Protein AF-0000000083412964 (afdb_homodimer)

Radius of gyration: 17.98 Å; Cα contacts (8 Å, |Δi|>4): 307; chains: 2; bounding box: 35×49×44 Å

pLDDT: mean 83.86, std 12.61, range [39.72, 95.19]

Organism: NCBI:txid2530390

Sequence (210 aa):
MLKHAPLAIIPCGDLDKALEGDGQAFWIQDVSAATENMLIAANALGVGAVWTAVYPDESRIDAVRKVLGMPASIMPLAVVPMGYPAGEHHPKDKWKPENIHYNGWMLKHAPLAIIPCGDLDKALEGDGQAFWIQDVSAATENMLIAANALGVGAVWTAVYPDESRIDAVRKVLGMPASIMPLAVVPMGYPAGEHHPKDKWKPENIHYNGW

Foldseek 3Di:
DLVPFPDKDWQKDQQVPFDPDVSVVVSLVVSVVVVVVVCVVCVVVQKHKDWAAQPPPPVSQVVVCVVVVDDPRMTTGTMIGIGRPPDDDDDDPPDDCVVDDDPHD/DLVPQPDKDWQKDQQVPFDPDVSVVVSLVVSVVVVVVVCVVCVVVQKHKDWAAQPPPPVSQVVVCVVVVDDPRMTTGTMIGIGRPPDDDDPDPPDDCVVDDDPHD

InterPro domains:
  IPR000415 Nitroreductase-like [G3DSA:3.40.109.10] (1-105)
  IPR000415 Nitroreductase-like [SSF55469] (2-103)
  IPR029479 Nitroreductase [PF00881] (2-84)
  IPR050627 Nitroreductase/BluB [PTHR23026] (1-98)

Structure (mmCIF, N/CA/C/O backbone):
data_AF-0000000083412964-model_v1
#
loop_
_entity.id
_entity.type
_entity.pdbx_description
1 polymer 'Nitroreductase domain-containing protein'
#
loop_
_atom_site.group_PDB
_atom_site.id
_atom_site.type_symbol
_atom_site.label_atom_id
_atom_site.label_alt_id
_atom_site.label_comp_id
_atom_site.label_asym_id
_atom_site.label_entity_id
_atom_site.label_seq_id
_atom_site.pdbx_PDB_ins_code
_atom_site.Cartn_x
_atom_site.Cartn_y
_atom_site.Cartn_z
_atom_site.occupancy
_atom_site.B_iso_or_equiv
_atom_site.auth_seq_id
_atom_site.auth_comp_id
_atom_site.auth_asym_id
_atom_site.auth_atom_id
_atom_site.pdbx_PDB_model_num
ATOM 1 N N . MET A 1 1 ? 10.891 -20.375 -8.273 1 39.72 1 MET A N 1
ATOM 2 C CA . MET A 1 1 ? 10.625 -20.234 -6.848 1 39.72 1 MET A CA 1
ATOM 3 C C . MET A 1 1 ? 9.133 -20.391 -6.559 1 39.72 1 MET A C 1
ATOM 5 O O . MET A 1 1 ? 8.742 -20.656 -5.422 1 39.72 1 MET A O 1
ATOM 9 N N . LEU A 1 2 ? 8.25 -19.766 -7.457 1 48.44 2 LEU A N 1
ATOM 10 C CA . LEU A 1 2 ? 6.816 -20 -7.32 1 48.44 2 LEU A CA 1
ATOM 11 C C . LEU A 1 2 ? 6.504 -21.484 -7.34 1 48.44 2 LEU A C 1
ATOM 13 O O . LEU A 1 2 ? 5.586 -21.953 -6.66 1 48.44 2 LEU A O 1
ATOM 17 N N . LYS A 1 3 ? 7.449 -22.141 -8.086 1 54.78 3 LYS A N 1
ATOM 18 C CA . LYS A 1 3 ? 7.148 -23.547 -8.336 1 54.78 3 LYS A CA 1
ATOM 19 C C . LYS A 1 3 ? 7.176 -24.359 -7.043 1 54.78 3 LYS A C 1
ATOM 21 O O . LYS A 1 3 ? 6.516 -25.391 -6.934 1 54.78 3 LYS A O 1
ATOM 26 N N . HIS A 1 4 ? 7.793 -23.672 -6.094 1 60.41 4 HIS A N 1
ATOM 27 C CA . HIS A 1 4 ? 7.895 -24.531 -4.918 1 60.41 4 HIS A CA 1
ATOM 28 C C . HIS A 1 4 ? 7.078 -23.984 -3.756 1 60.41 4 HIS A C 1
ATOM 30 O O . HIS A 1 4 ? 7.094 -24.547 -2.656 1 60.41 4 HIS A O 1
ATOM 36 N N . ALA A 1 5 ? 6.406 -22.797 -4.082 1 64.75 5 ALA A N 1
ATOM 37 C CA . ALA A 1 5 ? 5.582 -22.297 -2.984 1 64.75 5 ALA A CA 1
ATOM 38 C C . ALA A 1 5 ? 4.246 -23.031 -2.92 1 64.75 5 ALA A C 1
ATOM 40 O O . ALA A 1 5 ? 3.557 -23.172 -3.932 1 64.75 5 ALA A O 1
ATOM 41 N N . PRO A 1 6 ? 3.965 -23.625 -1.781 1 76.56 6 PRO A N 1
ATOM 42 C CA . PRO A 1 6 ? 2.725 -24.391 -1.654 1 76.56 6 PRO A CA 1
ATOM 43 C C . PRO A 1 6 ? 1.477 -23.531 -1.869 1 76.56 6 PRO A C 1
ATOM 45 O O . PRO A 1 6 ? 0.415 -24.062 -2.209 1 76.56 6 PRO A O 1
ATOM 48 N N . LEU A 1 7 ? 1.597 -22.188 -1.692 1 87.12 7 LEU A N 1
ATOM 49 C CA . LEU A 1 7 ? 0.425 -21.312 -1.792 1 87.12 7 LEU A CA 1
ATOM 50 C C . LEU A 1 7 ? 0.815 -19.922 -2.277 1 87.12 7 LEU A C 1
ATOM 52 O O . LEU A 1 7 ? 1.937 -19.469 -2.035 1 87.12 7 LEU A O 1
ATOM 56 N N . ALA A 1 8 ? -0.052 -19.328 -3.129 1 91.25 8 ALA A N 1
ATOM 57 C CA . ALA A 1 8 ? 0.112 -17.938 -3.525 1 91.25 8 ALA A CA 1
ATOM 58 C C . ALA A 1 8 ? -1.199 -17.172 -3.381 1 91.25 8 ALA A C 1
ATOM 60 O O . ALA A 1 8 ? -2.271 -17.703 -3.68 1 91.25 8 ALA A O 1
ATOM 61 N N . ILE A 1 9 ? -1.036 -16.047 -2.846 1 93.31 9 ILE A N 1
ATOM 62 C CA . ILE A 1 9 ? -2.195 -15.172 -2.748 1 93.31 9 ILE A CA 1
ATOM 63 C C . ILE A 1 9 ? -2.07 -14.039 -3.76 1 93.31 9 ILE A C 1
ATOM 65 O O . ILE A 1 9 ? -1.008 -13.422 -3.883 1 93.31 9 ILE A O 1
ATOM 69 N N . ILE A 1 10 ? -3.121 -13.797 -4.469 1 94.56 10 ILE A N 1
ATOM 70 C CA . ILE A 1 10 ? -3.135 -12.75 -5.484 1 94.56 10 ILE A CA 1
ATOM 71 C C . ILE A 1 10 ? -4.141 -11.664 -5.094 1 94.56 10 ILE A C 1
ATOM 73 O O . ILE A 1 10 ? -5.34 -11.805 -5.355 1 94.56 10 ILE A O 1
ATOM 77 N N . PRO A 1 11 ? -3.641 -10.617 -4.453 1 94.81 11 PRO A N 1
ATOM 78 C CA . PRO A 1 11 ? -4.539 -9.5 -4.18 1 94.81 11 PRO A CA 1
ATOM 79 C C . PRO A 1 11 ? -5.004 -8.789 -5.449 1 94.81 11 PRO A C 1
ATOM 81 O O . PRO A 1 11 ? -4.188 -8.469 -6.316 1 94.81 11 PRO A O 1
ATOM 84 N N . CYS A 1 12 ? -6.262 -8.578 -5.512 1 94.06 12 CYS A N 1
ATOM 85 C CA . CYS A 1 12 ? -6.836 -7.988 -6.715 1 94.06 12 CYS A CA 1
ATOM 86 C C . CYS A 1 12 ? -7.73 -6.805 -6.367 1 94.06 12 CYS A C 1
ATOM 88 O O . CYS A 1 12 ? -8.234 -6.715 -5.246 1 94.06 12 CYS A O 1
ATOM 90 N N . GLY A 1 13 ? -7.77 -5.938 -7.324 1 91.5 13 GLY A N 1
ATOM 91 C CA . GLY A 1 13 ? -8.742 -4.859 -7.242 1 91.5 13 GLY A CA 1
ATOM 92 C C . GLY A 1 13 ? -9.914 -5.039 -8.18 1 91.5 13 GLY A C 1
ATOM 93 O O . GLY A 1 13 ? -9.742 -5.508 -9.312 1 91.5 13 GLY A O 1
ATOM 94 N N . ASP A 1 14 ? -10.992 -4.738 -7.676 1 88.81 14 ASP A N 1
ATOM 95 C CA . ASP A 1 14 ? -12.195 -4.738 -8.5 1 88.81 14 ASP A CA 1
ATOM 96 C C . ASP A 1 14 ? -12.438 -3.363 -9.125 1 88.81 14 ASP A C 1
ATOM 98 O O . ASP A 1 14 ? -12.875 -2.434 -8.438 1 88.81 14 ASP A O 1
ATOM 102 N N . LEU A 1 15 ? -12.188 -3.279 -10.352 1 86.44 15 LEU A N 1
ATOM 103 C CA . LEU A 1 15 ? -12.25 -1.99 -11.031 1 86.44 15 LEU A CA 1
ATOM 104 C C . LEU A 1 15 ? -13.695 -1.536 -11.203 1 86.44 15 LEU A C 1
ATOM 106 O O . LEU A 1 15 ? -13.961 -0.357 -11.453 1 86.44 15 LEU A O 1
ATOM 110 N N . ASP A 1 16 ? -14.57 -2.484 -11.102 1 81.31 16 ASP A N 1
ATOM 111 C CA . ASP A 1 16 ? -15.984 -2.117 -11.141 1 81.31 16 ASP A CA 1
ATOM 112 C C . ASP A 1 16 ? -16.375 -1.298 -9.914 1 81.31 16 ASP A C 1
ATOM 114 O O . ASP A 1 16 ? -17.344 -0.533 -9.953 1 81.31 16 ASP A O 1
ATOM 118 N N . LYS A 1 17 ? -15.594 -1.539 -8.898 1 78.75 17 LYS A N 1
ATOM 119 C CA . LYS A 1 17 ? -15.875 -0.85 -7.641 1 78.75 17 LYS A CA 1
ATOM 120 C C . LYS A 1 17 ? -14.914 0.315 -7.426 1 78.75 17 LYS A C 1
ATOM 122 O O . LYS A 1 17 ? -15.047 1.066 -6.457 1 78.75 17 LYS A O 1
ATOM 127 N N . ALA A 1 18 ? -14.023 0.363 -8.32 1 73.12 18 ALA A N 1
ATOM 128 C CA . ALA A 1 18 ? -13.023 1.414 -8.188 1 73.12 18 ALA A CA 1
ATOM 129 C C . ALA A 1 18 ? -13.484 2.707 -8.852 1 73.12 18 ALA A C 1
ATOM 13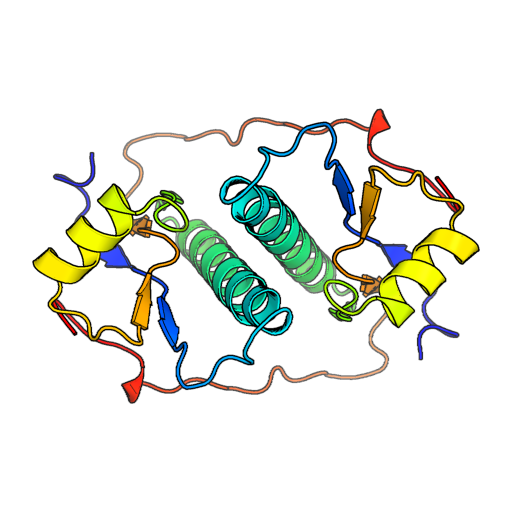1 O O . ALA A 1 18 ? -14.242 2.674 -9.82 1 73.12 18 ALA A O 1
ATOM 132 N N . LEU A 1 19 ? -13.078 3.752 -8.242 1 72.94 19 LEU A N 1
ATOM 133 C CA . LEU A 1 19 ? -13.367 5.043 -8.859 1 72.94 19 LEU A CA 1
ATOM 134 C C . LEU A 1 19 ? -12.609 5.195 -10.172 1 72.94 19 LEU A C 1
ATOM 136 O O . LEU A 1 19 ? -11.508 4.668 -10.32 1 72.94 19 LEU A O 1
ATOM 140 N N . GLU A 1 20 ? -13.227 5.738 -11.164 1 70.44 20 GLU A N 1
ATOM 141 C CA . GLU A 1 20 ? -12.609 5.953 -12.469 1 70.44 20 GLU A CA 1
ATOM 142 C C . GLU A 1 20 ? -11.672 7.16 -12.445 1 70.44 20 GLU A C 1
ATOM 144 O O . GLU A 1 20 ? -11.711 7.965 -11.508 1 70.44 20 GLU A O 1
ATOM 149 N N . GLY A 1 21 ? -10.688 7.117 -13.445 1 73.44 21 GLY A N 1
ATOM 150 C CA . GLY A 1 21 ? -9.758 8.234 -13.516 1 73.44 21 GLY A CA 1
ATOM 151 C C . GLY A 1 21 ? -8.758 8.25 -12.367 1 73.44 21 GLY A C 1
ATOM 152 O O . GLY A 1 21 ? -8.102 7.25 -12.094 1 73.44 21 GLY A O 1
ATOM 153 N N . ASP A 1 22 ? -8.719 9.375 -11.711 1 68.75 22 ASP A N 1
ATOM 154 C CA . ASP A 1 22 ? -7.77 9.562 -10.617 1 68.75 22 ASP A CA 1
ATOM 155 C C . ASP A 1 22 ? -8.07 8.609 -9.461 1 68.75 22 ASP A C 1
ATOM 157 O O . ASP A 1 22 ? -7.199 8.336 -8.633 1 68.75 22 ASP A O 1
ATOM 161 N N . GLY A 1 23 ? -9.289 8.156 -9.555 1 75.44 23 GLY A N 1
ATOM 162 C CA . GLY A 1 23 ? -9.727 7.27 -8.492 1 75.44 23 GLY A CA 1
ATOM 163 C C . GLY A 1 23 ? -9.086 5.895 -8.555 1 75.44 23 GLY A C 1
ATOM 164 O O . GLY A 1 23 ? -9.109 5.148 -7.574 1 75.44 23 GLY A O 1
ATOM 165 N N . GLN A 1 24 ? -8.414 5.582 -9.703 1 76 24 GLN A N 1
ATOM 166 C CA . GLN A 1 24 ? -7.707 4.312 -9.859 1 76 24 GLN A CA 1
ATOM 167 C C . GLN A 1 24 ? -6.559 4.195 -8.859 1 76 24 GLN A C 1
ATOM 169 O O . GLN A 1 24 ? -6.168 3.09 -8.484 1 76 24 GLN A O 1
ATOM 174 N N . ALA A 1 25 ? -6.148 5.297 -8.438 1 83.31 25 ALA A N 1
ATOM 175 C CA . ALA A 1 25 ? -5.039 5.301 -7.492 1 83.31 25 ALA A CA 1
ATOM 176 C C . ALA A 1 25 ? -5.473 4.742 -6.141 1 83.31 25 ALA A C 1
ATOM 178 O O . ALA A 1 25 ? -4.648 4.207 -5.391 1 83.31 25 ALA A O 1
ATOM 179 N N . PHE A 1 26 ? -6.797 4.723 -5.914 1 88.19 26 PHE A N 1
ATOM 180 C CA . PHE A 1 26 ? -7.273 4.301 -4.605 1 88.19 26 PHE A CA 1
ATOM 181 C C . PHE A 1 26 ? -7.207 2.783 -4.469 1 88.19 26 PHE A C 1
ATOM 183 O O . PHE A 1 26 ? -6.773 2.264 -3.439 1 88.19 26 PHE A O 1
ATOM 190 N N . TRP A 1 27 ? -7.648 2.141 -5.578 1 89.88 27 TRP A N 1
ATOM 191 C CA . TRP A 1 27 ? -7.605 0.688 -5.445 1 89.88 27 TRP A CA 1
ATOM 192 C C . TRP A 1 27 ? -6.164 0.199 -5.312 1 89.88 27 TRP A C 1
ATOM 194 O O . TRP A 1 27 ? -5.895 -0.758 -4.586 1 89.88 27 TRP A O 1
ATOM 204 N N . ILE A 1 28 ? -5.234 0.865 -5.969 1 92.31 28 ILE A N 1
ATOM 205 C CA . ILE A 1 28 ? -3.822 0.506 -5.871 1 92.31 28 ILE A CA 1
ATOM 206 C C . ILE A 1 28 ? -3.35 0.654 -4.43 1 92.31 28 ILE A C 1
ATOM 208 O O . ILE A 1 28 ? -2.686 -0.237 -3.893 1 92.31 28 ILE A O 1
ATOM 212 N N . GLN A 1 29 ? -3.721 1.752 -3.854 1 93.44 29 GLN A N 1
ATOM 213 C CA . GLN A 1 29 ? -3.342 2.012 -2.469 1 93.44 29 GLN A CA 1
ATOM 214 C C . GLN A 1 29 ? -3.939 0.968 -1.529 1 93.44 29 GLN A C 1
ATOM 216 O O . GLN A 1 29 ? -3.23 0.393 -0.701 1 93.44 29 GLN A O 1
ATOM 221 N N . ASP A 1 30 ? -5.23 0.741 -1.702 1 92.56 30 ASP A N 1
ATOM 222 C CA . ASP A 1 30 ? -5.961 -0.161 -0.819 1 92.56 30 ASP A CA 1
ATOM 223 C C . ASP A 1 30 ? -5.406 -1.581 -0.9 1 92.56 30 ASP A C 1
ATOM 225 O O . ASP A 1 30 ? -5.16 -2.217 0.126 1 92.56 30 ASP A O 1
ATOM 229 N N . VAL A 1 31 ? -5.254 -2.035 -2.076 1 93.75 31 VAL A N 1
ATOM 230 C CA . VAL A 1 31 ? -4.793 -3.404 -2.271 1 93.75 31 VAL A CA 1
ATOM 231 C C . VAL A 1 31 ? -3.33 -3.521 -1.847 1 93.75 31 VAL A C 1
ATOM 233 O O . VAL A 1 31 ? -2.914 -4.551 -1.308 1 93.75 31 VAL A O 1
ATOM 236 N N . SER A 1 32 ? -2.531 -2.482 -2.09 1 95.12 32 SER A N 1
ATOM 237 C CA . SER A 1 32 ? -1.146 -2.479 -1.633 1 95.12 32 SER A CA 1
ATOM 238 C C . SER A 1 32 ? -1.065 -2.586 -0.113 1 95.12 32 SER A C 1
ATOM 240 O O . SER A 1 32 ? -0.251 -3.344 0.419 1 95.12 32 SER A O 1
ATOM 242 N N . ALA A 1 33 ? -1.885 -1.808 0.521 1 94.06 33 ALA A N 1
ATOM 243 C CA . ALA A 1 33 ? -1.944 -1.879 1.979 1 94.06 33 ALA A CA 1
ATOM 244 C C . ALA A 1 33 ? -2.334 -3.279 2.443 1 94.06 33 ALA A C 1
ATOM 246 O O . ALA A 1 33 ? -1.713 -3.834 3.354 1 94.06 33 ALA A O 1
ATOM 247 N N . ALA A 1 34 ? -3.342 -3.836 1.791 1 93.75 34 ALA A N 1
ATOM 248 C CA . ALA A 1 34 ? -3.799 -5.184 2.123 1 93.75 34 ALA A CA 1
ATOM 249 C C . ALA A 1 34 ? -2.688 -6.207 1.908 1 93.75 34 ALA A C 1
ATOM 251 O O . ALA A 1 34 ? -2.508 -7.117 2.721 1 93.75 34 ALA A O 1
ATOM 252 N N . THR A 1 35 ? -2.006 -6.055 0.835 1 94.75 35 THR A N 1
ATOM 253 C CA . THR A 1 35 ? -0.906 -6.957 0.509 1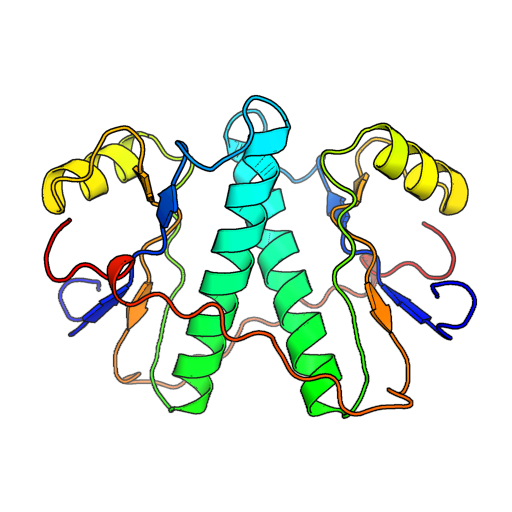 94.75 35 THR A CA 1
ATOM 254 C C . THR A 1 35 ? 0.174 -6.906 1.586 1 94.75 35 THR A C 1
ATOM 256 O O . THR A 1 35 ? 0.668 -7.945 2.027 1 94.75 35 THR A O 1
ATOM 259 N N . GLU A 1 36 ? 0.532 -5.695 1.946 1 95.19 36 GLU A N 1
ATOM 260 C CA . GLU A 1 36 ? 1.54 -5.555 2.992 1 95.19 36 GLU A CA 1
ATOM 261 C C . GLU A 1 36 ? 1.076 -6.199 4.297 1 95.19 36 GLU A C 1
ATOM 263 O O . GLU A 1 36 ? 1.868 -6.836 4.996 1 95.19 36 GLU A O 1
ATOM 268 N N . ASN A 1 37 ? -0.173 -5.996 4.648 1 93.44 37 ASN A N 1
ATOM 269 C CA . ASN A 1 37 ? -0.731 -6.656 5.824 1 93.44 37 ASN A CA 1
ATOM 270 C C . ASN A 1 37 ? -0.561 -8.172 5.75 1 93.44 37 ASN A C 1
ATOM 272 O O . ASN A 1 37 ? -0.24 -8.812 6.75 1 93.44 37 ASN A O 1
ATOM 276 N N . MET A 1 38 ? -0.79 -8.703 4.602 1 92.44 38 MET A N 1
ATOM 277 C CA . MET A 1 38 ? -0.637 -10.141 4.395 1 92.44 38 MET A CA 1
ATOM 278 C C . MET A 1 38 ? 0.804 -10.578 4.637 1 92.44 38 MET A C 1
ATOM 280 O O . MET A 1 38 ? 1.049 -11.609 5.258 1 92.44 38 MET A O 1
ATOM 284 N N . LEU A 1 39 ? 1.697 -9.789 4.117 1 92.5 39 LEU A N 1
ATOM 285 C CA . LEU A 1 39 ? 3.113 -10.102 4.27 1 92.5 39 LEU A CA 1
ATOM 286 C C . LEU A 1 39 ? 3.523 -10.062 5.738 1 92.5 39 LEU A C 1
ATOM 288 O O . LEU A 1 39 ? 4.234 -10.953 6.211 1 92.5 39 LEU A O 1
ATOM 292 N N . ILE A 1 40 ? 3.057 -9.109 6.438 1 91.62 40 ILE A N 1
ATOM 293 C CA . ILE A 1 40 ? 3.369 -8.961 7.852 1 91.62 40 ILE A CA 1
ATOM 294 C C . ILE A 1 40 ? 2.756 -10.117 8.641 1 91.62 40 ILE A C 1
ATOM 296 O O . ILE A 1 40 ? 3.4 -10.688 9.523 1 91.62 40 ILE A O 1
ATOM 300 N N . ALA A 1 41 ? 1.522 -10.406 8.305 1 90.75 41 ALA A N 1
ATOM 301 C CA . ALA A 1 41 ? 0.843 -11.523 8.969 1 90.75 41 ALA A CA 1
ATOM 302 C C . ALA A 1 41 ? 1.573 -12.836 8.719 1 90.75 41 ALA A C 1
ATOM 304 O O . ALA A 1 41 ? 1.75 -13.641 9.633 1 90.75 41 ALA A O 1
ATOM 305 N N . ALA A 1 42 ? 1.942 -13.047 7.523 1 89.25 42 ALA A N 1
ATOM 306 C CA . ALA A 1 42 ? 2.703 -14.25 7.184 1 89.25 42 ALA A CA 1
ATOM 307 C C . ALA A 1 42 ? 3.986 -14.336 8.008 1 89.25 42 ALA A C 1
ATOM 309 O O . ALA A 1 42 ? 4.305 -15.391 8.562 1 89.25 42 ALA A O 1
ATOM 310 N N . ASN A 1 43 ? 4.676 -13.242 8.109 1 88.31 43 ASN A N 1
ATOM 311 C CA . ASN A 1 43 ? 5.91 -13.18 8.883 1 88.31 43 ASN A CA 1
ATOM 312 C C . ASN A 1 43 ? 5.66 -13.477 10.359 1 88.31 43 ASN A C 1
ATOM 314 O O . ASN A 1 43 ? 6.426 -14.211 10.984 1 88.31 43 ASN A O 1
ATOM 318 N N . ALA A 1 44 ? 4.621 -12.914 10.875 1 88.56 44 ALA A N 1
ATOM 319 C CA . ALA A 1 44 ? 4.266 -13.133 12.273 1 88.56 44 ALA A CA 1
ATOM 320 C C . ALA A 1 44 ? 3.953 -14.602 12.539 1 88.56 44 ALA A C 1
ATOM 322 O O . ALA A 1 44 ? 4.16 -15.094 13.648 1 88.56 44 ALA A O 1
ATOM 323 N N . LEU A 1 45 ? 3.506 -15.289 11.516 1 90.62 45 LEU A N 1
ATOM 324 C CA . LEU A 1 45 ? 3.145 -16.703 11.633 1 90.62 45 LEU A CA 1
ATOM 325 C C . LEU A 1 45 ? 4.336 -17.594 11.32 1 90.62 45 LEU A C 1
ATOM 327 O O . LEU A 1 45 ? 4.223 -18.828 11.352 1 90.62 45 LEU A O 1
ATOM 331 N N . GLY A 1 46 ? 5.398 -16.938 11.016 1 88.81 46 GLY A N 1
ATOM 332 C CA . GLY A 1 46 ? 6.602 -17.688 10.688 1 88.81 46 GLY A CA 1
ATOM 333 C C . GLY A 1 46 ? 6.613 -18.203 9.258 1 88.81 46 GLY A C 1
ATOM 334 O O . GLY A 1 46 ? 7.328 -19.156 8.945 1 88.81 46 GLY A O 1
ATOM 335 N N . VAL A 1 47 ? 5.738 -17.641 8.438 1 88.19 47 VAL A N 1
ATOM 336 C CA . VAL A 1 47 ? 5.637 -18.031 7.031 1 88.19 47 VAL A CA 1
ATOM 337 C C . VAL A 1 47 ? 6.391 -17.016 6.164 1 88.19 47 VAL A C 1
ATOM 339 O O . VAL A 1 47 ? 6.301 -15.812 6.383 1 88.19 47 VAL A O 1
ATOM 342 N N . GLY A 1 48 ? 7.199 -17.547 5.281 1 87.56 48 GLY A N 1
ATOM 343 C CA . GLY A 1 48 ? 7.84 -16.672 4.312 1 87.56 48 GLY A CA 1
ATOM 344 C C . GLY A 1 48 ? 6.91 -16.234 3.197 1 87.56 48 GLY A C 1
ATOM 345 O O . GLY A 1 48 ? 6.105 -17.031 2.703 1 87.56 48 GLY A O 1
ATOM 346 N N . ALA A 1 49 ? 6.871 -15 2.893 1 89.94 49 ALA A N 1
ATOM 347 C CA . ALA A 1 49 ? 6.074 -14.445 1.806 1 89.94 49 ALA A CA 1
ATOM 348 C C . ALA A 1 49 ? 6.84 -13.352 1.066 1 89.94 49 ALA A C 1
ATOM 350 O O . ALA A 1 49 ? 7.598 -12.594 1.678 1 89.94 49 ALA A O 1
ATOM 351 N N . VAL A 1 50 ? 6.59 -13.336 -0.262 1 89.5 50 VAL A N 1
ATOM 352 C CA . VAL A 1 50 ? 7.309 -12.359 -1.073 1 89.5 50 VAL A CA 1
ATOM 353 C C . VAL A 1 50 ? 6.328 -11.602 -1.97 1 89.5 50 VAL A C 1
ATOM 355 O O . VAL A 1 50 ? 5.426 -12.211 -2.559 1 89.5 50 VAL A O 1
ATOM 358 N N . TRP A 1 51 ? 6.512 -10.266 -1.988 1 93.25 51 TRP A N 1
ATOM 359 C CA . TRP A 1 51 ? 5.746 -9.422 -2.902 1 93.25 51 TRP A CA 1
ATOM 360 C C . TRP A 1 51 ? 6.32 -9.492 -4.312 1 93.25 51 TRP A C 1
ATOM 362 O O . TRP A 1 51 ? 7.43 -9.016 -4.562 1 93.25 51 TRP A O 1
ATOM 372 N N . THR A 1 52 ? 5.566 -10.062 -5.219 1 92 52 THR A N 1
ATOM 373 C CA . THR A 1 52 ? 5.926 -10.055 -6.633 1 92 52 THR A CA 1
ATOM 374 C C . THR A 1 52 ? 4.977 -9.164 -7.43 1 92 52 THR A C 1
ATOM 376 O O . THR A 1 52 ? 3.793 -9.484 -7.57 1 92 52 THR A O 1
ATOM 379 N N . ALA A 1 53 ? 5.539 -8.156 -7.969 1 91.38 53 ALA A N 1
ATOM 380 C CA . ALA A 1 53 ? 4.719 -7.16 -8.648 1 91.38 53 ALA A CA 1
ATOM 381 C C . ALA A 1 53 ? 4.086 -7.738 -9.914 1 91.38 53 ALA A C 1
ATOM 383 O O . ALA A 1 53 ? 4.742 -8.461 -10.664 1 91.38 53 ALA A O 1
ATOM 384 N N . VAL A 1 54 ? 2.83 -7.434 -10.102 1 94.06 54 VAL A N 1
ATOM 385 C CA . VAL A 1 54 ? 2.113 -7.758 -11.328 1 94.06 54 VAL A CA 1
ATOM 386 C C . VAL A 1 54 ? 1.668 -6.473 -12.023 1 94.06 54 VAL A C 1
ATOM 388 O O . VAL A 1 54 ? 2.043 -6.215 -13.164 1 94.06 54 VAL A O 1
ATOM 391 N N . TYR A 1 55 ? 0.79 -5.758 -11.305 1 91.5 55 TYR A N 1
ATOM 392 C CA . TYR A 1 55 ? 0.39 -4.449 -11.805 1 91.5 55 TYR A CA 1
ATOM 393 C C . TYR A 1 55 ? 1.521 -3.439 -11.656 1 91.5 55 TYR A C 1
ATOM 395 O O . TYR A 1 55 ? 2.234 -3.439 -10.656 1 91.5 55 TYR A O 1
ATOM 403 N N . PRO A 1 56 ? 1.858 -2.625 -12.703 1 90.5 56 PRO A N 1
ATOM 404 C CA . PRO A 1 56 ? 1.042 -2.346 -13.883 1 90.5 56 PRO A CA 1
ATOM 405 C C . PRO A 1 56 ? 1.562 -3.045 -15.141 1 90.5 56 PRO A C 1
ATOM 407 O O . PRO A 1 56 ? 1.237 -2.639 -16.25 1 90.5 56 PRO A O 1
ATOM 410 N N . 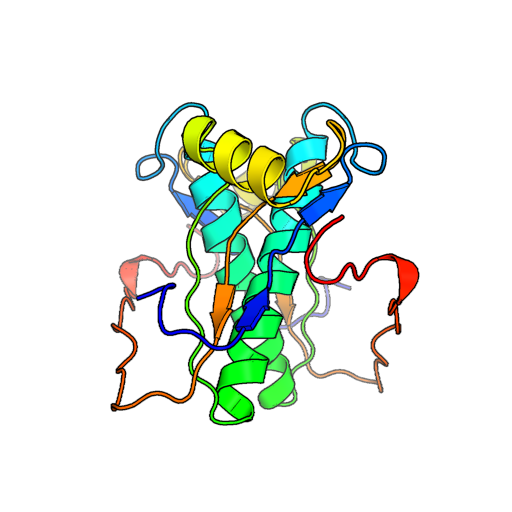ASP A 1 57 ? 2.391 -4.051 -15.016 1 90.88 57 ASP A N 1
ATOM 411 C CA . ASP A 1 57 ? 2.943 -4.766 -16.156 1 90.88 57 ASP A CA 1
ATOM 412 C C . ASP A 1 57 ? 1.859 -5.559 -16.891 1 90.88 57 ASP A C 1
ATOM 414 O O . ASP A 1 57 ? 1.358 -6.559 -16.359 1 90.88 57 ASP A O 1
ATOM 418 N N . GLU A 1 58 ? 1.581 -5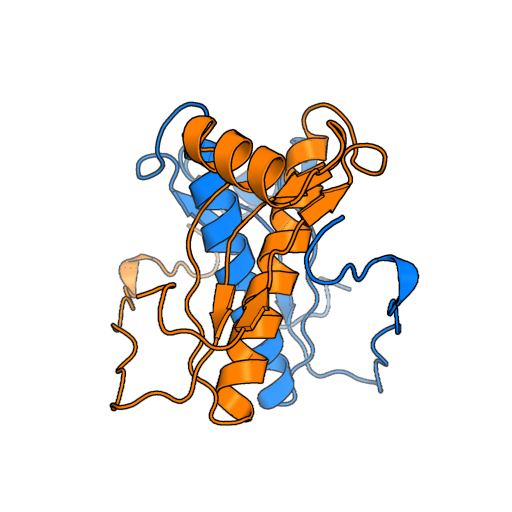.203 -18.109 1 91.31 58 GLU A N 1
ATOM 419 C CA . GLU A 1 58 ? 0.486 -5.805 -18.875 1 91.31 58 GLU A CA 1
ATOM 420 C C . GLU A 1 58 ? 0.738 -7.285 -19.125 1 91.31 58 GLU A C 1
ATOM 422 O O . GLU A 1 58 ? -0.195 -8.094 -19.109 1 91.31 58 GLU A O 1
ATOM 427 N N . SER A 1 59 ? 1.93 -7.566 -19.438 1 93.31 59 SER A N 1
ATOM 428 C CA . SER A 1 59 ? 2.264 -8.961 -19.703 1 93.31 59 SER A CA 1
ATOM 429 C C . SER A 1 59 ? 1.991 -9.836 -18.5 1 93.31 59 SER A C 1
ATOM 431 O O . SER A 1 59 ? 1.436 -10.93 -18.625 1 93.31 59 SER A O 1
ATOM 433 N N . ARG A 1 60 ? 2.363 -9.328 -17.359 1 92.81 60 ARG A N 1
ATOM 434 C CA . ARG A 1 60 ? 2.143 -10.078 -16.125 1 92.81 60 ARG A CA 1
ATOM 435 C C . ARG A 1 60 ? 0.659 -10.133 -15.781 1 92.81 60 ARG A C 1
ATOM 437 O O . ARG A 1 60 ? 0.16 -11.164 -15.328 1 92.81 60 ARG A O 1
ATOM 444 N N . ILE A 1 61 ? 0.025 -9.055 -16.016 1 93.62 61 ILE A N 1
ATOM 445 C CA . ILE A 1 61 ? -1.41 -9 -15.758 1 93.62 61 ILE A CA 1
ATOM 446 C C . ILE A 1 61 ? -2.131 -10.039 -16.609 1 93.62 61 ILE A C 1
ATOM 448 O O . ILE A 1 61 ? -2.941 -10.812 -16.094 1 93.62 61 ILE A O 1
ATOM 452 N N . ASP A 1 62 ? -1.779 -10.07 -17.828 1 94.19 62 ASP A N 1
ATOM 453 C CA . ASP A 1 62 ? -2.418 -11 -18.75 1 94.19 62 ASP A CA 1
ATOM 454 C C . ASP A 1 62 ? -2.15 -12.445 -18.359 1 94.19 62 ASP A C 1
ATOM 456 O O . ASP A 1 62 ? -3.041 -13.297 -18.438 1 94.19 62 ASP A O 1
ATOM 460 N N . ALA A 1 63 ? -0.952 -12.656 -17.953 1 93.38 63 ALA A N 1
ATOM 461 C CA . ALA A 1 63 ? -0.575 -14.016 -17.562 1 93.38 63 ALA A CA 1
ATOM 462 C C . ALA A 1 63 ? -1.4 -14.492 -16.359 1 93.38 63 ALA A C 1
ATOM 464 O O . ALA A 1 63 ? -1.936 -15.602 -16.375 1 93.38 63 ALA A O 1
ATOM 465 N N . VAL A 1 64 ? -1.523 -13.648 -15.391 1 93.62 64 VAL A N 1
ATOM 466 C CA . VAL A 1 64 ? -2.271 -14 -14.188 1 93.62 64 VAL A CA 1
ATOM 467 C C . VAL A 1 64 ? -3.75 -14.172 -14.531 1 93.62 64 VAL A C 1
ATOM 469 O O . VAL A 1 64 ? -4.395 -15.117 -14.07 1 93.62 64 VAL A O 1
ATOM 472 N N . ARG A 1 65 ? -4.234 -13.273 -15.312 1 92.38 65 ARG A N 1
ATOM 473 C CA . ARG A 1 65 ? -5.637 -13.336 -15.711 1 92.38 65 ARG A CA 1
ATOM 474 C C . ARG A 1 65 ? -5.938 -14.641 -16.438 1 92.38 65 ARG A C 1
ATOM 476 O O . ARG A 1 65 ? -6.969 -15.273 -16.188 1 92.38 65 ARG A O 1
ATOM 483 N N . LYS A 1 66 ? -5.098 -14.945 -17.344 1 92.94 66 LYS A N 1
ATOM 484 C CA . LYS A 1 66 ? -5.277 -16.156 -18.141 1 92.94 66 LYS A CA 1
ATOM 485 C C . LYS A 1 66 ? -5.23 -17.406 -17.281 1 92.94 66 LYS A C 1
ATOM 487 O O . LYS A 1 66 ? -6.066 -18.297 -17.422 1 92.94 66 LYS A O 1
ATOM 492 N N . VAL A 1 67 ? -4.281 -17.453 -16.359 1 91.69 67 VAL A N 1
ATOM 493 C CA . VAL A 1 67 ? -4.07 -18.625 -15.531 1 91.69 67 VAL A CA 1
ATOM 494 C C . VAL A 1 67 ? -5.246 -18.812 -14.57 1 91.69 67 VAL A C 1
ATOM 496 O O . VAL A 1 67 ? -5.699 -19.922 -14.328 1 91.69 67 VAL A O 1
ATOM 499 N N . LEU A 1 68 ? -5.77 -17.656 -14.125 1 93.12 68 LEU A N 1
ATOM 500 C CA . LEU A 1 68 ? -6.785 -17.734 -13.078 1 93.12 68 LEU A CA 1
ATOM 501 C C . LEU A 1 68 ? -8.18 -17.531 -13.656 1 93.12 68 LEU A C 1
ATOM 503 O O . LEU A 1 68 ? -9.18 -17.703 -12.961 1 93.12 68 LEU A O 1
ATOM 507 N N . GLY A 1 69 ? -8.242 -17.141 -14.93 1 93.12 69 GLY A N 1
ATOM 508 C CA . GLY A 1 69 ? -9.531 -16.891 -15.547 1 93.12 69 GLY A CA 1
ATOM 509 C C . GLY A 1 69 ? -10.258 -15.703 -14.945 1 93.12 69 GLY A C 1
ATOM 510 O O . GLY A 1 69 ? -11.445 -15.781 -14.648 1 93.12 69 GLY A O 1
ATOM 511 N N . MET A 1 70 ? -9.586 -14.656 -14.781 1 91.5 70 MET A N 1
ATOM 512 C CA . MET A 1 70 ? -10.141 -13.484 -14.109 1 91.5 70 MET A CA 1
ATOM 513 C C . MET A 1 70 ? -10.945 -12.633 -15.086 1 91.5 70 MET A C 1
ATOM 515 O O . MET A 1 70 ? -10.555 -12.477 -16.25 1 91.5 70 MET A O 1
ATOM 519 N N . PRO A 1 71 ? -12.016 -12.094 -14.547 1 90.81 71 PRO A N 1
ATOM 520 C CA . PRO A 1 71 ? -12.75 -11.133 -15.367 1 90.81 71 PRO A CA 1
ATOM 521 C C . PRO A 1 71 ? -11.93 -9.875 -15.68 1 90.81 71 PRO A C 1
ATOM 523 O O . PRO A 1 71 ? -10.969 -9.57 -14.969 1 90.81 71 PRO A O 1
ATOM 526 N N . ALA A 1 72 ? -12.367 -9.164 -16.734 1 87.94 72 ALA A N 1
ATOM 527 C CA . ALA A 1 72 ? -11.656 -7.977 -17.188 1 87.94 72 ALA A CA 1
ATOM 528 C C . ALA A 1 72 ? -11.688 -6.875 -16.125 1 87.94 72 ALA A C 1
ATOM 530 O O . ALA A 1 72 ? -10.789 -6.035 -16.062 1 87.94 72 ALA A O 1
ATOM 531 N N . SER A 1 73 ? -12.625 -6.945 -15.273 1 89.62 73 SER A N 1
ATOM 532 C CA . SER A 1 73 ? -12.805 -5.887 -14.281 1 89.62 73 SER A CA 1
ATOM 533 C C . SER A 1 73 ? -11.914 -6.105 -13.07 1 89.62 73 SER A C 1
ATOM 535 O O . SER A 1 73 ? -11.766 -5.211 -12.234 1 89.62 73 SER A O 1
ATOM 537 N N . ILE A 1 74 ? -11.367 -7.266 -13.031 1 91.5 74 ILE A N 1
ATOM 538 C CA . ILE A 1 74 ? -10.516 -7.586 -11.883 1 91.5 74 ILE A CA 1
ATOM 539 C C . ILE A 1 74 ? -9.047 -7.387 -12.258 1 91.5 74 ILE A C 1
ATOM 541 O O . ILE A 1 74 ? -8.586 -7.895 -13.281 1 91.5 74 ILE A O 1
ATOM 545 N N . MET A 1 75 ? -8.406 -6.621 -11.422 1 92.62 75 MET A N 1
ATOM 546 C CA . MET A 1 75 ? -7.004 -6.293 -11.68 1 92.62 75 MET A CA 1
ATOM 547 C C . MET A 1 75 ? -6.102 -6.875 -10.594 1 92.62 75 MET A C 1
ATOM 549 O O . MET A 1 75 ? -6.215 -6.504 -9.43 1 92.62 75 MET A O 1
ATOM 553 N N . PRO A 1 76 ? -5.254 -7.797 -11.031 1 94.62 76 PRO A N 1
ATOM 554 C CA . PRO A 1 76 ? -4.297 -8.305 -10.047 1 94.62 76 PRO A CA 1
ATOM 555 C C . PRO A 1 76 ? -3.178 -7.312 -9.742 1 94.62 76 PRO A C 1
ATOM 557 O O . PRO A 1 76 ? -2.586 -6.742 -10.664 1 94.62 76 PRO A O 1
ATOM 560 N N . LEU A 1 77 ? -2.963 -7.082 -8.547 1 95.06 77 LEU A N 1
ATOM 561 C CA . LEU A 1 77 ? -1.912 -6.148 -8.148 1 95.06 77 LEU A CA 1
ATOM 562 C C . LEU A 1 77 ? -0.57 -6.863 -8.023 1 95.06 77 LEU A C 1
ATOM 564 O O . LEU A 1 77 ? 0.454 -6.355 -8.484 1 95.06 77 LEU A O 1
ATOM 568 N N . ALA A 1 78 ? -0.565 -7.988 -7.391 1 95.12 78 ALA A N 1
ATOM 569 C CA . ALA A 1 78 ? 0.66 -8.727 -7.09 1 95.12 78 ALA A CA 1
ATOM 570 C C . ALA A 1 78 ? 0.377 -10.211 -6.918 1 95.12 78 ALA A C 1
ATOM 572 O O . ALA A 1 78 ? -0.781 -10.625 -6.82 1 95.12 78 ALA A O 1
ATOM 573 N N . VAL A 1 79 ? 1.39 -10.969 -7.023 1 93.75 79 VAL A N 1
ATOM 574 C CA . VAL A 1 79 ? 1.392 -12.367 -6.617 1 93.75 79 VAL A CA 1
ATOM 575 C C . VAL A 1 79 ? 2.262 -12.539 -5.371 1 93.75 79 VAL A C 1
ATOM 577 O O . VAL A 1 79 ? 3.426 -12.133 -5.359 1 93.75 79 VAL A O 1
ATOM 580 N N . VAL A 1 80 ? 1.66 -13.109 -4.395 1 93.69 80 VAL A N 1
ATOM 581 C CA . VAL A 1 80 ? 2.383 -13.289 -3.139 1 93.69 80 VAL A CA 1
ATOM 582 C C . VAL A 1 80 ? 2.543 -14.773 -2.838 1 93.69 80 VAL A C 1
ATOM 584 O O . VAL A 1 80 ? 1.683 -15.375 -2.191 1 93.69 80 VAL A O 1
ATOM 587 N N . PRO A 1 81 ? 3.643 -15.258 -3.309 1 91.81 81 PRO A N 1
ATOM 588 C CA . PRO A 1 81 ? 3.922 -16.641 -2.928 1 91.81 81 PRO A CA 1
ATOM 589 C C . PRO A 1 81 ? 4.277 -16.797 -1.449 1 91.81 81 PRO A C 1
ATOM 591 O O . PRO A 1 81 ? 4.953 -15.93 -0.885 1 91.81 81 PRO A O 1
ATOM 594 N N . MET A 1 82 ? 3.756 -17.781 -0.871 1 88.56 82 MET A N 1
ATOM 595 C CA . MET A 1 82 ? 3.994 -18.047 0.544 1 88.56 82 MET A CA 1
ATOM 596 C C . MET A 1 82 ? 4.543 -19.453 0.748 1 88.56 82 MET A C 1
ATOM 598 O O . MET A 1 82 ? 4.117 -20.391 0.075 1 88.56 82 MET A O 1
ATOM 602 N N . GLY A 1 83 ? 5.559 -19.562 1.662 1 84 83 GLY A N 1
ATOM 603 C CA . GLY A 1 83 ? 6.184 -20.828 1.988 1 84 83 GLY A CA 1
ATOM 604 C C . GLY A 1 83 ? 7.035 -20.766 3.24 1 84 83 GLY A C 1
ATOM 605 O O . GLY A 1 83 ? 7.172 -19.719 3.857 1 84 83 GLY A O 1
ATOM 606 N N . TYR A 1 84 ? 7.387 -21.891 3.73 1 76.19 84 TYR A N 1
ATOM 607 C CA . TYR A 1 84 ? 8.211 -21.938 4.93 1 76.19 84 TYR A CA 1
ATOM 608 C C . TYR A 1 84 ? 9.68 -21.719 4.594 1 76.19 84 TYR A C 1
ATOM 610 O O . TYR A 1 84 ? 10.219 -22.344 3.674 1 76.19 84 TYR A O 1
ATOM 618 N N . PRO A 1 85 ? 10.055 -20.469 5 1 64.31 85 PRO A N 1
ATOM 619 C CA . PRO A 1 85 ? 11.414 -20.047 4.66 1 64.31 85 PRO A CA 1
ATOM 620 C C . PRO A 1 85 ? 12.461 -21.109 4.988 1 64.31 85 PRO A C 1
ATOM 622 O O . PRO A 1 85 ? 12.344 -21.797 6 1 64.31 85 PRO A O 1
ATOM 625 N N . ALA A 1 86 ? 13.07 -21.703 3.926 1 58.12 86 ALA A N 1
ATOM 626 C CA . ALA A 1 86 ? 14.18 -22.609 4.238 1 58.12 86 ALA A CA 1
ATOM 627 C C . ALA A 1 86 ? 15.328 -21.844 4.887 1 58.12 86 ALA A C 1
ATOM 629 O O . ALA A 1 86 ? 16.203 -22.438 5.52 1 58.12 86 ALA A O 1
ATOM 630 N N . GLY A 1 87 ? 15.305 -20.469 4.797 1 58.75 87 GLY A N 1
ATOM 631 C CA . GLY A 1 87 ? 16.422 -19.75 5.387 1 58.75 87 GLY A CA 1
ATOM 632 C C . GLY A 1 87 ? 16.047 -18.375 5.906 1 58.75 87 GLY A C 1
ATOM 633 O O . GLY A 1 87 ? 14.883 -18 5.883 1 58.75 87 GLY A O 1
ATOM 634 N N . GLU A 1 88 ? 17.094 -17.797 6.648 1 54.12 88 GLU A N 1
ATOM 635 C CA . GLU A 1 88 ? 16.922 -16.516 7.309 1 54.12 88 GLU A CA 1
ATOM 636 C C . GLU A 1 88 ? 16.875 -15.375 6.289 1 54.12 88 GLU A C 1
ATOM 638 O O . GLU A 1 88 ? 17.703 -15.305 5.391 1 54.12 88 GLU A O 1
ATOM 643 N N . HIS A 1 89 ? 15.844 -15.07 5.844 1 57.09 89 HIS A N 1
ATOM 644 C CA . HIS A 1 89 ? 15.844 -13.883 4.992 1 57.09 89 HIS A CA 1
ATOM 645 C C . HIS A 1 89 ? 15.914 -12.609 5.824 1 57.09 89 HIS A C 1
ATOM 647 O O . HIS A 1 89 ? 15.242 -12.492 6.852 1 57.09 89 HIS A O 1
ATOM 653 N N . HIS A 1 90 ? 17.047 -11.836 5.512 1 57.34 90 HIS A N 1
ATOM 654 C CA . HIS A 1 90 ? 17.203 -10.57 6.207 1 57.34 90 HIS A CA 1
ATOM 655 C C . HIS A 1 90 ? 16.672 -9.406 5.371 1 57.34 90 HIS A C 1
ATOM 657 O O . HIS A 1 90 ? 16.984 -9.297 4.184 1 57.34 90 HIS A O 1
ATOM 663 N N . PRO A 1 91 ? 15.656 -8.82 5.926 1 58.91 91 PRO A N 1
ATOM 664 C CA . PRO A 1 91 ? 15.234 -7.621 5.207 1 58.91 91 PRO A CA 1
ATOM 665 C C . PRO A 1 91 ? 16.375 -6.637 4.977 1 58.91 91 PRO A C 1
ATOM 667 O O . PRO A 1 91 ? 17.297 -6.543 5.801 1 58.91 91 PRO A O 1
ATOM 670 N N . LYS A 1 92 ? 16.641 -6.184 3.67 1 59.12 92 LYS A N 1
ATOM 671 C CA . LYS A 1 92 ? 17.594 -5.113 3.414 1 59.12 92 LYS A CA 1
ATOM 672 C C . LYS A 1 92 ? 17.172 -3.816 4.09 1 59.12 92 LYS A C 1
ATOM 674 O O . LYS A 1 92 ? 15.977 -3.482 4.105 1 59.12 92 LYS A O 1
ATOM 679 N N . ASP A 1 93 ? 18.156 -3.236 4.84 1 62.34 93 ASP A N 1
ATOM 680 C CA . ASP A 1 93 ? 17.891 -1.95 5.477 1 62.34 93 ASP A CA 1
ATOM 681 C C . ASP A 1 93 ? 17.984 -0.807 4.469 1 62.34 93 ASP A C 1
ATOM 683 O O . ASP A 1 93 ? 19.078 -0.413 4.062 1 62.34 93 ASP A O 1
ATOM 687 N N . LYS A 1 94 ? 16.984 -0.414 4.023 1 68.44 94 LYS A N 1
ATOM 688 C CA . LYS A 1 94 ? 16.969 0.696 3.074 1 68.44 94 LYS A CA 1
ATOM 689 C C . LYS A 1 94 ? 16.656 2.014 3.773 1 68.44 94 LYS A C 1
ATOM 691 O O . LYS A 1 94 ? 16.203 2.967 3.133 1 68.44 94 LYS A O 1
ATOM 696 N N . TRP A 1 95 ? 17.109 1.98 5.004 1 71.12 95 TRP A N 1
ATOM 697 C CA . TRP A 1 95 ? 16.828 3.178 5.789 1 71.12 95 TRP A CA 1
ATOM 698 C C . TRP A 1 95 ? 17.734 4.324 5.375 1 71.12 95 TRP A C 1
ATOM 700 O O . TRP A 1 95 ? 18.969 4.207 5.438 1 71.12 95 TRP A O 1
ATOM 710 N N . LYS A 1 96 ? 17.156 5.395 4.816 1 76.69 96 LYS A N 1
ATOM 711 C CA . LYS A 1 96 ? 17.859 6.625 4.477 1 76.69 96 LYS A CA 1
ATOM 712 C C . LYS A 1 96 ? 17.297 7.816 5.246 1 76.69 96 LYS A C 1
ATOM 714 O O . LYS A 1 96 ? 16.281 8.398 4.852 1 76.69 96 LYS A O 1
ATOM 719 N N . PRO A 1 97 ? 18.078 8.289 6.293 1 78.12 97 PRO A N 1
ATOM 720 C CA . PRO A 1 97 ? 17.609 9.406 7.105 1 78.12 97 PRO A CA 1
ATOM 721 C C . PRO A 1 97 ? 17.391 10.68 6.289 1 78.12 97 PRO A C 1
ATOM 723 O O . PRO A 1 97 ? 16.609 11.555 6.688 1 78.12 97 PRO A O 1
ATOM 726 N N . GLU A 1 98 ? 18.094 10.766 5.164 1 80.56 98 GLU A N 1
ATOM 727 C CA . GLU A 1 98 ? 17.984 11.953 4.324 1 80.56 98 GLU A CA 1
ATOM 728 C C . GLU A 1 98 ? 16.578 12.078 3.723 1 80.56 98 GLU A C 1
ATOM 730 O O . GLU A 1 98 ? 16.203 13.156 3.248 1 80.56 98 GLU A O 1
ATOM 735 N N . ASN A 1 99 ? 15.922 10.953 3.797 1 81.5 99 ASN A N 1
ATOM 736 C CA . ASN A 1 99 ? 14.57 10.961 3.234 1 81.5 99 ASN A CA 1
ATOM 737 C C . ASN A 1 99 ? 13.547 11.461 4.246 1 81.5 99 ASN A C 1
ATOM 739 O O . ASN A 1 99 ? 12.359 11.594 3.92 1 81.5 99 ASN A O 1
ATOM 743 N N . ILE A 1 100 ? 14.062 11.742 5.434 1 83.44 100 ILE A N 1
ATOM 744 C CA . ILE A 1 100 ? 13.164 12.195 6.496 1 83.44 100 ILE A CA 1
ATOM 745 C C . ILE A 1 100 ? 13.273 13.711 6.656 1 83.44 100 ILE A C 1
ATOM 747 O O . ILE A 1 100 ? 14.375 14.25 6.754 1 83.44 100 ILE A O 1
ATOM 751 N N . HIS A 1 101 ? 12.211 14.383 6.512 1 85.69 101 HIS A N 1
ATOM 752 C CA . HIS A 1 101 ? 12.125 15.82 6.723 1 85.69 101 HIS A CA 1
ATOM 753 C C . HIS A 1 101 ? 11.18 16.156 7.875 1 85.69 101 HIS A C 1
ATOM 755 O O . HIS A 1 101 ? 10.133 15.523 8.023 1 85.69 101 HIS A O 1
ATOM 761 N N . TYR A 1 102 ? 11.641 17.125 8.656 1 85.12 102 TYR A N 1
ATOM 762 C CA . TYR A 1 102 ? 10.844 17.531 9.805 1 85.12 102 TYR A CA 1
ATOM 763 C C . TYR A 1 102 ? 10.25 18.922 9.602 1 85.12 102 TYR A C 1
ATOM 765 O O . TYR A 1 102 ? 10.953 19.844 9.219 1 85.12 102 TYR A O 1
ATOM 773 N N . ASN A 1 103 ? 9 18.984 9.922 1 84.31 103 ASN A N 1
ATOM 774 C CA . ASN A 1 103 ? 8.258 20.25 9.875 1 84.31 103 ASN A CA 1
ATOM 775 C C . ASN A 1 103 ? 8.453 20.953 8.547 1 84.31 103 ASN A C 1
ATOM 777 O O . ASN A 1 103 ? 8.555 22.188 8.508 1 84.31 103 ASN A O 1
ATOM 781 N N . GLY A 1 104 ? 8.625 20.266 7.621 1 80.56 104 GLY A N 1
ATOM 782 C CA . GLY A 1 104 ? 8.852 20.781 6.285 1 80.56 104 GLY A CA 1
ATOM 783 C C . GLY A 1 104 ? 9.727 19.891 5.43 1 80.56 104 GLY A C 1
ATOM 784 O O . GLY A 1 104 ? 10.133 18.812 5.867 1 80.56 104 GLY A O 1
ATOM 785 N N . TRP A 1 105 ? 9.773 20.344 4.203 1 79.69 105 TRP A N 1
ATOM 786 C CA . TRP A 1 105 ? 10.641 19.594 3.303 1 79.69 105 TRP A CA 1
ATOM 787 C C . TRP A 1 105 ? 12.086 20.078 3.41 1 79.69 105 TRP A C 1
ATOM 789 O O . TRP A 1 105 ? 12.344 21.281 3.451 1 79.69 105 TRP A O 1
ATOM 799 N N . MET B 1 1 ? -9.305 17.016 14.062 1 40.16 1 MET B N 1
ATOM 800 C CA . MET B 1 1 ? -8.664 15.859 14.688 1 40.16 1 MET B CA 1
ATOM 801 C C . MET B 1 1 ? -7.148 15.93 14.531 1 40.16 1 MET B C 1
ATOM 803 O O . MET B 1 1 ? -6.414 15.258 15.25 1 40.16 1 MET B O 1
ATOM 807 N N . LEU B 1 2 ? -6.66 16.359 13.281 1 48.34 2 LEU B N 1
ATOM 808 C CA . LEU B 1 2 ? -5.23 16.578 13.109 1 48.34 2 LEU B CA 1
ATOM 809 C C . LEU B 1 2 ? -4.711 17.578 14.141 1 48.34 2 LEU B C 1
ATOM 811 O O . LEU B 1 2 ? -3.572 17.453 14.602 1 48.34 2 LEU B O 1
ATOM 815 N N . LYS B 1 3 ? -5.711 18.438 14.531 1 54.97 3 LYS B N 1
ATOM 816 C CA . LYS B 1 3 ? -5.285 19.547 15.383 1 54.97 3 LYS B CA 1
ATOM 817 C C . LYS B 1 3 ? -4.785 19.047 16.734 1 54.97 3 LYS B C 1
ATOM 819 O O . LYS B 1 3 ? -3.959 19.703 17.375 1 54.97 3 LYS B O 1
ATOM 824 N N . HIS B 1 4 ? -5.176 17.812 16.938 1 60.88 4 HIS B N 1
ATOM 825 C CA . HIS B 1 4 ? -4.773 17.422 18.297 1 60.88 4 HIS B CA 1
ATOM 826 C C . HIS B 1 4 ? -3.746 16.297 18.25 1 60.88 4 HIS B C 1
ATOM 828 O O . HIS B 1 4 ? -3.332 15.789 19.297 1 60.88 4 HIS B O 1
ATOM 834 N N . ALA B 1 5 ? -3.408 15.906 16.953 1 64.94 5 ALA B N 1
ATOM 835 C CA . ALA B 1 5 ? -2.379 14.875 16.922 1 64.94 5 ALA B CA 1
ATOM 836 C C . ALA B 1 5 ? -0.99 15.477 17.109 1 64.94 5 ALA B C 1
ATOM 838 O O . ALA B 1 5 ? -0.629 16.438 16.438 1 64.94 5 ALA B O 1
ATOM 839 N N . PRO B 1 6 ? -0.289 15 18.109 1 76.38 6 PRO B N 1
ATOM 840 C CA . PRO B 1 6 ? 1.036 15.562 18.391 1 76.38 6 PRO B CA 1
ATOM 841 C C . PRO B 1 6 ? 2.004 15.391 17.219 1 76.38 6 PRO B C 1
ATOM 843 O O . PRO B 1 6 ? 2.971 16.141 17.094 1 76.38 6 PRO B O 1
ATOM 846 N N . LEU B 1 7 ? 1.733 14.391 16.328 1 86.88 7 LEU B N 1
ATOM 847 C CA . LEU B 1 7 ? 2.668 14.109 15.242 1 86.88 7 LEU B CA 1
ATOM 848 C C . LEU B 1 7 ? 1.935 13.555 14.023 1 86.88 7 LEU B C 1
ATOM 850 O O . LEU B 1 7 ? 0.889 12.922 14.164 1 86.88 7 LEU B O 1
ATOM 854 N N . ALA B 1 8 ? 2.387 13.984 12.82 1 91.25 8 ALA B N 1
ATOM 855 C CA . ALA B 1 8 ? 1.891 13.398 11.578 1 91.25 8 ALA B CA 1
ATOM 856 C C . ALA B 1 8 ? 3.043 13.016 10.656 1 91.25 8 ALA B C 1
ATOM 858 O O . ALA B 1 8 ? 4.035 13.742 10.555 1 91.25 8 ALA B O 1
ATOM 859 N N . ILE B 1 9 ? 2.891 11.883 10.133 1 93.19 9 ILE B N 1
ATOM 860 C CA . ILE B 1 9 ? 3.871 11.438 9.148 1 93.19 9 ILE B CA 1
ATOM 861 C C . ILE B 1 9 ? 3.256 11.484 7.754 1 93.19 9 ILE B C 1
ATOM 863 O O . ILE B 1 9 ? 2.127 11.031 7.547 1 93.19 9 ILE B O 1
ATOM 867 N N . ILE B 1 10 ? 3.977 12.039 6.84 1 94.44 10 ILE B N 1
ATOM 868 C CA . ILE B 1 10 ? 3.506 12.164 5.465 1 94.44 10 ILE B CA 1
ATOM 869 C C . ILE B 1 10 ? 4.402 11.352 4.535 1 94.44 10 ILE B C 1
ATOM 871 O O . ILE B 1 10 ? 5.465 11.82 4.117 1 94.44 10 ILE B O 1
ATOM 875 N N . PRO B 1 11 ? 3.98 10.133 4.258 1 94.75 11 PRO B N 1
ATOM 876 C CA . PRO B 1 11 ? 4.73 9.367 3.262 1 94.75 11 PRO B CA 1
ATOM 877 C C . PRO B 1 11 ? 4.66 9.977 1.865 1 94.75 11 PRO B C 1
ATOM 879 O O . PRO B 1 11 ? 3.574 10.32 1.393 1 94.75 11 PRO B O 1
ATOM 882 N N . CYS B 1 12 ? 5.781 10.094 1.285 1 93.88 12 CYS B N 1
ATOM 883 C CA . CYS B 1 12 ? 5.852 10.742 -0.021 1 93.88 12 CYS B CA 1
ATOM 884 C C . CYS B 1 12 ? 6.617 9.875 -1.017 1 93.88 12 CYS B C 1
ATOM 886 O O . CYS B 1 12 ? 7.426 9.031 -0.622 1 93.88 12 CYS B O 1
ATOM 888 N N . GLY B 1 13 ? 6.215 10.086 -2.236 1 91.44 13 GLY B N 1
ATOM 889 C CA . GLY B 1 13 ? 6.98 9.5 -3.326 1 91.44 13 GLY B CA 1
ATOM 890 C C . GLY B 1 13 ? 7.812 10.516 -4.082 1 91.44 13 GLY B C 1
ATOM 891 O O . GLY B 1 13 ? 7.371 11.648 -4.301 1 91.44 13 GLY B O 1
ATOM 892 N N . ASP B 1 14 ? 8.945 10.102 -4.375 1 88.62 14 ASP B N 1
ATOM 893 C CA . ASP B 1 14 ? 9.812 10.922 -5.211 1 88.62 14 ASP B CA 1
ATOM 894 C C . ASP B 1 14 ? 9.633 10.586 -6.691 1 88.62 14 ASP B C 1
ATOM 896 O O . ASP B 1 14 ? 10.109 9.547 -7.156 1 88.62 14 ASP B O 1
ATOM 900 N N . LEU B 1 15 ? 9.008 11.438 -7.367 1 86.31 15 LEU B N 1
ATOM 901 C CA . LEU B 1 15 ? 8.664 11.164 -8.758 1 86.31 15 LEU B CA 1
ATOM 902 C C . LEU B 1 15 ? 9.898 11.234 -9.648 1 86.31 15 LEU B C 1
ATOM 904 O O . LEU B 1 15 ? 9.883 10.742 -10.773 1 86.31 15 LEU B O 1
ATOM 908 N N . ASP B 1 16 ? 10.891 11.891 -9.125 1 81.44 16 ASP B N 1
ATOM 909 C CA . ASP B 1 16 ? 12.141 11.914 -9.867 1 81.44 16 ASP B CA 1
ATOM 910 C C . ASP B 1 16 ? 12.766 10.523 -9.938 1 81.44 16 ASP B C 1
ATOM 912 O O . ASP B 1 16 ? 13.539 10.227 -10.852 1 81.44 16 ASP B O 1
ATOM 916 N N . LYS B 1 17 ? 12.375 9.766 -8.938 1 78.62 17 LYS B N 1
ATOM 917 C CA . LYS B 1 17 ? 12.922 8.414 -8.859 1 78.62 17 LYS B CA 1
ATOM 918 C C . LYS B 1 17 ? 11.898 7.379 -9.336 1 78.62 17 LYS B C 1
ATOM 920 O O . LYS B 1 17 ? 12.211 6.188 -9.414 1 78.62 17 LYS B O 1
ATOM 925 N N . ALA B 1 18 ? 10.789 7.918 -9.586 1 73.12 18 ALA B N 1
ATOM 926 C CA . ALA B 1 18 ? 9.719 7.008 -10.008 1 73.12 18 ALA B CA 1
ATOM 927 C C . ALA B 1 18 ? 9.742 6.801 -11.516 1 73.12 18 ALA B C 1
ATOM 929 O O . ALA B 1 18 ? 10.148 7.691 -12.266 1 73.12 18 ALA B O 1
ATOM 930 N N . LEU B 1 19 ? 9.391 5.617 -11.859 1 72.81 19 LEU B N 1
ATOM 931 C CA . LEU B 1 19 ? 9.258 5.352 -13.289 1 72.81 19 LEU B CA 1
ATOM 932 C C . LEU B 1 19 ? 8.109 6.148 -13.891 1 72.81 19 LEU B C 1
ATOM 934 O O . LEU B 1 19 ? 7.113 6.414 -13.211 1 72.81 19 LEU B O 1
ATOM 938 N N . GLU B 1 20 ? 8.281 6.688 -15.039 1 70.31 20 GLU B N 1
ATOM 939 C CA . GLU B 1 20 ? 7.25 7.457 -15.727 1 70.31 20 GLU B CA 1
ATOM 940 C C . GLU B 1 20 ? 6.203 6.539 -16.344 1 70.31 20 GLU B C 1
ATOM 942 O O . GLU B 1 20 ? 6.418 5.332 -16.469 1 70.31 20 GLU B O 1
ATOM 947 N N . GLY B 1 21 ? 4.953 7.172 -16.547 1 73.38 21 GLY B N 1
ATOM 948 C CA . GLY B 1 21 ? 3.893 6.383 -17.156 1 73.38 21 GLY B CA 1
ATOM 949 C C . GLY B 1 21 ? 3.328 5.328 -16.234 1 73.38 21 GLY B C 1
ATOM 950 O O . GLY B 1 21 ? 2.951 5.629 -15.094 1 73.38 21 GLY B O 1
ATOM 951 N N . ASP B 1 22 ? 3.328 4.113 -16.719 1 68.69 22 ASP B N 1
ATOM 952 C CA . ASP B 1 22 ? 2.764 3.002 -15.953 1 68.69 22 ASP B CA 1
ATOM 953 C C . ASP B 1 22 ? 3.561 2.752 -14.672 1 68.69 22 ASP B C 1
ATOM 955 O O . ASP B 1 22 ? 3.055 2.145 -13.734 1 68.69 22 ASP B O 1
ATOM 959 N N . GLY B 1 23 ? 4.75 3.303 -14.766 1 75.38 23 GLY B N 1
ATOM 960 C CA . GLY B 1 23 ? 5.637 3.109 -13.633 1 75.38 23 GLY B CA 1
ATOM 961 C C . GLY B 1 23 ? 5.223 3.904 -12.406 1 75.38 23 GLY B C 1
ATOM 962 O O . GLY B 1 23 ? 5.668 3.619 -11.297 1 75.38 23 GLY B O 1
ATOM 963 N N . GLN B 1 24 ? 4.258 4.879 -12.602 1 76.06 24 GLN B N 1
ATOM 964 C CA . GLN B 1 24 ? 3.736 5.668 -11.492 1 76.06 24 GLN B CA 1
ATOM 965 C C . GLN B 1 24 ? 3 4.781 -10.484 1 76.06 24 GLN B C 1
ATOM 967 O O . GLN B 1 24 ? 2.926 5.109 -9.305 1 76.06 24 GLN B O 1
ATOM 972 N N . ALA B 1 25 ? 2.594 3.711 -10.977 1 83.19 25 ALA B N 1
ATOM 973 C CA . ALA B 1 25 ? 1.857 2.795 -10.109 1 83.19 25 ALA B CA 1
ATOM 974 C C . ALA B 1 25 ? 2.777 2.172 -9.062 1 83.19 25 ALA B C 1
ATOM 976 O O . ALA B 1 25 ? 2.328 1.804 -7.973 1 83.19 25 ALA B O 1
ATOM 977 N N . PHE B 1 26 ? 4.078 2.215 -9.336 1 88.19 26 PHE B N 1
ATOM 978 C CA . PHE B 1 26 ? 5.008 1.55 -8.43 1 88.19 26 PHE B CA 1
ATOM 979 C C . PHE B 1 26 ? 5.227 2.381 -7.176 1 88.19 26 PHE B C 1
ATOM 981 O O . PHE B 1 26 ? 5.227 1.848 -6.062 1 88.19 26 PHE B O 1
ATOM 988 N N . TRP B 1 27 ? 5.398 3.697 -7.438 1 89.88 27 TRP B N 1
ATOM 989 C CA . TRP B 1 27 ? 5.625 4.492 -6.234 1 89.88 27 TRP B CA 1
ATOM 990 C C . TRP B 1 27 ? 4.398 4.477 -5.332 1 89.88 27 TRP B C 1
ATOM 992 O O . TRP B 1 27 ? 4.523 4.465 -4.105 1 89.88 27 TRP B O 1
ATOM 1002 N N . ILE B 1 28 ? 3.203 4.418 -5.918 1 92.25 28 ILE B N 1
ATOM 1003 C CA . ILE B 1 28 ? 1.969 4.348 -5.141 1 92.25 28 ILE B CA 1
ATOM 1004 C C . ILE B 1 28 ? 1.957 3.074 -4.301 1 92.25 28 ILE B C 1
ATOM 1006 O O . ILE B 1 28 ? 1.645 3.113 -3.109 1 92.25 28 ILE B O 1
ATOM 1010 N N . GLN B 1 29 ? 2.318 2.014 -4.949 1 93.5 29 GLN B N 1
ATOM 1011 C CA . GLN B 1 29 ? 2.359 0.729 -4.258 1 93.5 29 GLN B CA 1
ATOM 1012 C C . GLN B 1 29 ? 3.375 0.749 -3.119 1 93.5 29 GLN B C 1
ATOM 1014 O O . GLN B 1 29 ? 3.061 0.359 -1.992 1 93.5 29 GLN B O 1
ATOM 1019 N N . ASP B 1 30 ? 4.566 1.217 -3.439 1 92.62 30 ASP B N 1
ATOM 1020 C CA . ASP B 1 30 ? 5.668 1.212 -2.484 1 92.62 30 ASP B CA 1
ATOM 1021 C C . ASP B 1 30 ? 5.34 2.068 -1.263 1 92.62 30 ASP B C 1
ATOM 1023 O O . ASP B 1 30 ? 5.531 1.635 -0.125 1 92.62 30 ASP B O 1
ATOM 1027 N N . VAL B 1 31 ? 4.902 3.234 -1.522 1 93.69 31 VAL B N 1
ATOM 1028 C CA . VAL B 1 31 ? 4.625 4.16 -0.432 1 93.69 31 VAL B CA 1
ATOM 1029 C C . VAL B 1 31 ? 3.404 3.684 0.353 1 93.69 31 VAL B C 1
ATOM 1031 O O . VAL B 1 31 ? 3.344 3.842 1.575 1 93.69 31 VAL B O 1
ATOM 1034 N N . SER B 1 32 ? 2.412 3.1 -0.327 1 95.12 32 SER B N 1
ATOM 1035 C CA . SER B 1 32 ? 1.259 2.529 0.361 1 95.12 32 SER B CA 1
ATOM 1036 C C . SER B 1 32 ? 1.679 1.417 1.315 1 95.12 32 SER B C 1
ATOM 1038 O O . SER B 1 32 ? 1.2 1.352 2.449 1 95.12 32 SER B O 1
ATOM 1040 N N . ALA B 1 33 ? 2.525 0.572 0.814 1 94.19 33 ALA B N 1
ATOM 1041 C CA . ALA B 1 33 ? 3.051 -0.494 1.663 1 94.19 33 ALA B CA 1
ATOM 1042 C C . ALA B 1 33 ? 3.779 0.079 2.875 1 94.19 33 ALA B C 1
ATOM 1044 O O . ALA B 1 33 ? 3.57 -0.373 4.004 1 94.19 33 ALA B O 1
ATOM 1045 N N . ALA B 1 34 ? 4.605 1.085 2.617 1 93.75 34 ALA B N 1
ATOM 1046 C CA . ALA B 1 34 ? 5.348 1.736 3.693 1 93.75 34 ALA B CA 1
ATOM 1047 C C . ALA B 1 34 ? 4.402 2.363 4.711 1 93.75 34 ALA B C 1
ATOM 1049 O O . ALA B 1 34 ? 4.629 2.271 5.922 1 93.75 34 ALA B O 1
ATOM 1050 N N . THR B 1 35 ? 3.406 2.986 4.215 1 94.75 35 THR B N 1
ATOM 1051 C CA . THR B 1 35 ? 2.416 3.625 5.074 1 94.75 35 THR B CA 1
ATOM 1052 C C . THR B 1 35 ? 1.734 2.596 5.973 1 94.75 35 THR B C 1
ATOM 1054 O O . THR B 1 35 ? 1.569 2.822 7.172 1 94.75 35 THR B O 1
ATOM 1057 N N . GLU B 1 36 ? 1.325 1.518 5.348 1 95.12 36 GLU B N 1
ATOM 1058 C CA . GLU B 1 36 ? 0.687 0.47 6.141 1 95.12 36 GLU B CA 1
ATOM 1059 C C . GLU B 1 36 ? 1.631 -0.061 7.215 1 95.12 36 GLU B C 1
ATOM 1061 O O . GLU B 1 36 ? 1.208 -0.328 8.344 1 95.12 36 GLU B O 1
ATOM 1066 N N . ASN B 1 37 ? 2.875 -0.27 6.859 1 93.44 37 ASN B N 1
ATOM 1067 C CA . ASN B 1 37 ? 3.871 -0.677 7.844 1 93.44 37 ASN B CA 1
ATOM 1068 C C . ASN B 1 37 ? 3.924 0.292 9.023 1 93.44 37 ASN B C 1
ATOM 1070 O O . ASN B 1 37 ? 4.035 -0.13 10.172 1 93.44 37 ASN B O 1
ATOM 1074 N N . MET B 1 38 ? 3.859 1.537 8.719 1 92.44 38 MET B N 1
ATOM 1075 C CA . MET B 1 38 ? 3.875 2.564 9.758 1 92.44 38 MET B CA 1
ATOM 1076 C C . MET B 1 38 ? 2.67 2.424 10.68 1 92.44 38 MET B C 1
ATOM 1078 O O . MET B 1 38 ? 2.797 2.547 11.898 1 92.44 38 MET B O 1
ATOM 1082 N N . LEU B 1 39 ? 1.545 2.197 10.07 1 92.38 39 LEU B N 1
ATOM 1083 C CA . LEU B 1 39 ? 0.314 2.057 10.844 1 92.38 39 LEU B CA 1
ATOM 1084 C C . LEU B 1 39 ? 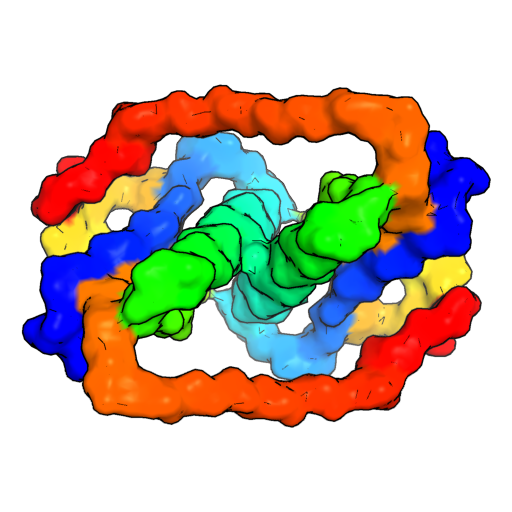0.384 0.842 11.758 1 92.38 39 LEU B C 1
ATOM 1086 O O . LEU B 1 39 ? 0.005 0.922 12.93 1 92.38 39 LEU B O 1
ATOM 1090 N N . ILE B 1 40 ? 0.884 -0.207 11.266 1 91.56 40 ILE B N 1
ATOM 1091 C CA . ILE B 1 40 ? 1.009 -1.438 12.039 1 91.56 40 ILE B CA 1
ATOM 1092 C C . ILE B 1 40 ? 2.012 -1.236 13.172 1 91.56 40 ILE B C 1
ATOM 1094 O O . ILE B 1 40 ? 1.775 -1.665 14.305 1 91.56 40 ILE B O 1
ATOM 1098 N N . ALA B 1 41 ? 3.107 -0.61 12.828 1 90.69 41 ALA B N 1
ATOM 1099 C CA . ALA B 1 41 ? 4.125 -0.329 13.836 1 90.69 41 ALA B CA 1
ATOM 1100 C C . ALA B 1 41 ? 3.572 0.568 14.945 1 90.69 41 ALA B C 1
ATOM 1102 O O . ALA B 1 41 ? 3.818 0.33 16.125 1 90.69 41 ALA B O 1
ATOM 1103 N N . ALA B 1 42 ? 2.895 1.553 14.562 1 89.19 42 ALA B N 1
ATOM 1104 C CA . ALA B 1 42 ? 2.266 2.443 15.531 1 89.19 42 ALA B CA 1
ATOM 1105 C C . ALA B 1 42 ? 1.332 1.669 16.453 1 89.19 42 ALA B C 1
ATOM 1107 O O . ALA B 1 42 ? 1.376 1.842 17.688 1 89.19 42 ALA B O 1
ATOM 1108 N N . ASN B 1 43 ? 0.546 0.814 15.883 1 88.19 43 ASN B N 1
ATOM 1109 C CA . ASN B 1 43 ? -0.378 -0.01 16.656 1 88.19 43 ASN B CA 1
ATOM 1110 C C . ASN B 1 43 ? 0.364 -0.922 17.625 1 88.19 43 ASN B C 1
ATOM 1112 O O . ASN B 1 43 ? -0.044 -1.069 18.781 1 88.19 43 ASN B O 1
ATOM 1116 N N . ALA B 1 44 ? 1.409 -1.507 17.156 1 88.5 44 ALA B N 1
ATOM 1117 C CA . ALA B 1 44 ? 2.215 -2.398 17.984 1 88.5 44 ALA B CA 1
ATOM 1118 C C . ALA B 1 44 ? 2.822 -1.646 19.172 1 88.5 44 ALA B C 1
ATOM 1120 O O . ALA B 1 44 ? 3.051 -2.229 20.234 1 88.5 44 ALA B O 1
ATOM 1121 N N . LEU B 1 45 ? 3.043 -0.36 19 1 90.69 45 LEU B N 1
ATOM 1122 C CA . LEU B 1 45 ? 3.641 0.477 20.031 1 90.69 45 LEU B CA 1
ATOM 1123 C C . LEU B 1 45 ? 2.566 1.091 20.922 1 90.69 45 LEU B C 1
ATOM 1125 O O . LEU B 1 45 ? 2.877 1.838 21.844 1 90.69 45 LEU B O 1
ATOM 1129 N N . GLY B 1 46 ? 1.372 0.749 20.578 1 88.75 46 GLY B N 1
ATOM 1130 C CA . GLY B 1 46 ? 0.261 1.279 21.359 1 88.75 46 GLY B CA 1
ATOM 1131 C C . GLY B 1 46 ? -0.118 2.695 20.953 1 88.75 46 GLY B C 1
ATOM 1132 O O . GLY B 1 46 ? -0.739 3.416 21.734 1 88.75 46 GLY B O 1
ATOM 1133 N N . VAL B 1 47 ? 0.355 3.125 19.797 1 88.12 47 VAL B N 1
ATOM 1134 C CA . VAL B 1 47 ? 0.071 4.457 19.281 1 88.12 47 VAL B CA 1
ATOM 1135 C C . VAL B 1 47 ? -1.063 4.387 18.266 1 88.12 47 VAL B C 1
ATOM 1137 O O . VAL B 1 47 ? -1.098 3.479 17.422 1 88.12 47 VAL B O 1
ATOM 1140 N N . GLY B 1 48 ? -2.023 5.27 18.422 1 87.56 48 GLY B N 1
ATOM 1141 C CA . GLY B 1 48 ? -3.059 5.371 17.406 1 87.56 48 GLY B CA 1
ATOM 1142 C C . GLY B 1 48 ? -2.602 6.102 16.156 1 87.56 48 GLY B C 1
ATOM 1143 O O . GLY B 1 48 ? -1.874 7.094 16.234 1 87.56 48 GLY B O 1
ATOM 1144 N N . ALA B 1 49 ? -2.867 5.582 15.023 1 89.88 49 ALA B N 1
ATOM 1145 C CA . ALA B 1 49 ? -2.545 6.195 13.734 1 89.88 49 ALA B CA 1
ATOM 1146 C C . ALA B 1 49 ? -3.666 5.965 12.727 1 89.88 49 ALA B C 1
ATOM 1148 O O . ALA B 1 49 ? -4.301 4.906 12.727 1 89.88 49 ALA B O 1
ATOM 1149 N N . VAL B 1 50 ? -3.859 7.016 11.906 1 89.44 50 VAL B N 1
ATOM 1150 C CA . VAL B 1 50 ? -4.941 6.922 10.93 1 89.44 50 VAL B CA 1
ATOM 1151 C C . VAL B 1 50 ? -4.422 7.305 9.547 1 89.44 50 VAL B C 1
ATOM 1153 O O . VAL B 1 50 ? -3.678 8.273 9.398 1 89.44 50 VAL B O 1
ATOM 1156 N N . TRP B 1 51 ? -4.797 6.461 8.562 1 93.19 51 TRP B N 1
ATOM 1157 C CA . TRP B 1 51 ? -4.5 6.762 7.16 1 93.19 51 TRP B CA 1
ATOM 1158 C C . TRP B 1 51 ? -5.473 7.801 6.609 1 93.19 51 TRP B C 1
ATOM 1160 O O . TRP B 1 51 ? -6.668 7.523 6.465 1 93.19 51 TRP B O 1
ATOM 1170 N N . THR B 1 52 ? -4.965 8.969 6.301 1 91.88 52 THR B N 1
ATOM 1171 C CA . THR B 1 52 ? -5.754 9.992 5.629 1 91.88 52 THR B CA 1
ATOM 1172 C C . THR B 1 52 ? -5.262 10.195 4.199 1 91.88 52 THR B C 1
ATOM 1174 O O . THR B 1 52 ? -4.145 10.672 3.98 1 91.88 52 THR B O 1
ATOM 1177 N N . ALA B 1 53 ? -6.129 9.906 3.297 1 91.38 53 ALA B N 1
ATOM 1178 C CA . ALA B 1 53 ? -5.738 9.938 1.891 1 91.38 53 ALA B CA 1
ATOM 1179 C C . ALA B 1 53 ? -5.441 11.367 1.437 1 91.38 53 ALA B C 1
ATOM 1181 O O . ALA B 1 53 ? -6.164 12.297 1.791 1 91.38 53 ALA B O 1
ATOM 1182 N N . VAL B 1 54 ? -4.363 11.508 0.696 1 93.94 54 VAL B N 1
ATOM 1183 C CA . VAL B 1 54 ? -4.023 12.758 0.034 1 93.94 54 VAL B CA 1
ATOM 1184 C C . VAL B 1 54 ? -4.02 12.562 -1.479 1 93.94 54 VAL B C 1
ATOM 1186 O O . VAL B 1 54 ? -4.777 13.219 -2.199 1 93.94 54 VAL B O 1
ATOM 1189 N N . TYR B 1 55 ? -3.086 11.711 -1.909 1 91.38 55 TYR B N 1
ATOM 1190 C CA . TYR B 1 55 ? -3.072 11.352 -3.322 1 91.38 55 TYR B CA 1
ATOM 1191 C C . TYR B 1 55 ? -4.238 10.43 -3.658 1 91.38 55 TYR B C 1
ATOM 1193 O O . TYR B 1 55 ? -4.59 9.547 -2.873 1 91.38 55 TYR B O 1
ATOM 1201 N N . PRO B 1 56 ? -5.004 10.672 -4.762 1 90.5 56 PRO B N 1
ATOM 1202 C CA . PRO B 1 56 ? -4.656 11.531 -5.895 1 90.5 56 PRO B CA 1
ATOM 1203 C C . PRO B 1 56 ? -5.434 12.844 -5.895 1 90.5 56 PRO B C 1
ATOM 1205 O O . PRO B 1 56 ? -5.551 13.5 -6.934 1 90.5 56 PRO B O 1
ATOM 1208 N N . ASP B 1 57 ? -6.012 13.25 -4.789 1 90.81 57 ASP B N 1
ATOM 1209 C CA . ASP B 1 57 ? -6.781 14.484 -4.707 1 90.81 57 ASP B CA 1
ATOM 1210 C C . ASP B 1 57 ? -5.871 15.703 -4.844 1 90.81 57 ASP B C 1
ATOM 1212 O O . ASP B 1 57 ? -5.082 16 -3.945 1 90.81 57 ASP B O 1
ATOM 1216 N N . GLU B 1 58 ? -6.055 16.469 -5.887 1 91.25 58 GLU B N 1
ATOM 1217 C CA . GLU B 1 58 ? -5.176 17.594 -6.191 1 91.25 58 GLU B CA 1
ATOM 1218 C C . GLU B 1 58 ? -5.262 18.672 -5.117 1 91.25 58 GLU B C 1
ATOM 1220 O O . GLU B 1 58 ? -4.258 19.312 -4.781 1 91.25 58 GLU B O 1
ATOM 1225 N N . SER B 1 59 ? -6.43 18.906 -4.707 1 93.25 59 SER B N 1
ATOM 1226 C CA . SER B 1 59 ? -6.613 19.922 -3.68 1 93.25 59 SER B CA 1
ATOM 1227 C C . SER B 1 59 ? -5.84 19.578 -2.412 1 93.25 59 SER B C 1
ATOM 1229 O O . SER B 1 59 ? -5.195 20.438 -1.814 1 93.25 59 SER B O 1
ATOM 1231 N N . ARG B 1 60 ? -5.906 18.328 -2.055 1 92.81 60 ARG B N 1
ATOM 1232 C CA . ARG B 1 60 ? -5.195 17.891 -0.862 1 92.81 60 ARG B CA 1
ATOM 1233 C C . ARG B 1 60 ? -3.688 17.875 -1.093 1 92.81 60 ARG B C 1
ATOM 1235 O O . ARG B 1 60 ? -2.916 18.25 -0.203 1 92.81 60 ARG B O 1
ATOM 1242 N N . ILE B 1 61 ? -3.334 17.5 -2.248 1 93.56 61 ILE B N 1
ATOM 1243 C CA . ILE B 1 61 ? -1.919 17.484 -2.6 1 93.56 61 ILE B CA 1
ATOM 1244 C C . ILE B 1 61 ? -1.35 18.891 -2.504 1 93.56 61 ILE B C 1
ATOM 1246 O O . ILE B 1 61 ? -0.31 19.109 -1.877 1 93.56 61 ILE B O 1
ATOM 1250 N N . ASP B 1 62 ? -2.055 19.781 -3.049 1 94.06 62 ASP B N 1
ATOM 1251 C CA . ASP B 1 62 ? -1.606 21.172 -3.057 1 94.06 62 ASP B CA 1
ATOM 1252 C C . ASP B 1 62 ? -1.509 21.734 -1.637 1 94.06 62 ASP B C 1
ATOM 1254 O O . ASP B 1 62 ? -0.571 22.469 -1.314 1 94.06 62 ASP B O 1
ATOM 1258 N N . ALA B 1 63 ? -2.471 21.359 -0.875 1 93.19 63 ALA B N 1
ATOM 1259 C CA . ALA B 1 63 ? -2.492 21.844 0.503 1 93.19 63 ALA B CA 1
ATOM 1260 C C . ALA B 1 63 ? -1.271 21.359 1.275 1 93.19 63 ALA B C 1
ATOM 1262 O O . ALA B 1 63 ? -0.603 22.141 1.955 1 93.19 63 ALA B O 1
ATOM 1263 N N . VAL B 1 64 ? -0.984 20.109 1.138 1 93.44 64 VAL B N 1
ATOM 1264 C CA . VAL B 1 64 ? 0.147 19.516 1.845 1 93.44 64 VAL B CA 1
ATOM 1265 C C . VAL B 1 64 ? 1.452 20.109 1.319 1 93.44 64 VAL B C 1
ATOM 1267 O O . VAL B 1 64 ? 2.346 20.438 2.1 1 93.44 64 VAL B O 1
ATOM 1270 N N . ARG B 1 65 ? 1.519 20.219 0.049 1 92.25 65 ARG B N 1
ATOM 1271 C CA . ARG B 1 65 ? 2.717 20.797 -0.566 1 92.25 65 ARG B CA 1
ATOM 1272 C C . ARG B 1 65 ? 2.975 22.203 -0.064 1 92.25 65 ARG B C 1
ATOM 1274 O O . ARG B 1 65 ? 4.113 22.562 0.234 1 92.25 65 ARG B O 1
ATOM 1281 N N . LYS B 1 66 ? 1.953 22.953 -0.073 1 92.69 66 LYS B N 1
ATOM 1282 C CA . LYS B 1 66 ? 2.057 24.359 0.352 1 92.69 66 LYS B CA 1
ATOM 1283 C C . LYS B 1 66 ? 2.48 24.453 1.814 1 92.69 66 LYS B C 1
ATOM 1285 O O . LYS B 1 66 ? 3.359 25.25 2.16 1 92.69 66 LYS B O 1
ATOM 1290 N N . VAL B 1 67 ? 1.879 23.641 2.656 1 91.44 67 VAL B N 1
ATOM 1291 C CA . VAL B 1 67 ? 2.127 23.688 4.094 1 91.44 67 VAL B CA 1
ATOM 1292 C C . VAL B 1 67 ? 3.559 23.25 4.391 1 91.44 67 VAL B C 1
ATOM 1294 O O . VAL B 1 67 ? 4.23 23.828 5.246 1 91.44 67 VAL B O 1
ATOM 1297 N N . LEU B 1 68 ? 4.016 22.281 3.59 1 93 68 LEU B N 1
ATOM 1298 C CA . LEU B 1 68 ? 5.309 21.688 3.91 1 93 68 LEU B CA 1
ATOM 1299 C C . LEU B 1 68 ? 6.398 22.219 2.982 1 93 68 LEU B C 1
ATOM 1301 O O . LEU B 1 68 ? 7.582 21.953 3.188 1 93 68 LEU B O 1
ATOM 1305 N N . GLY B 1 69 ? 5.988 22.953 1.971 1 92.94 69 GLY B N 1
ATOM 1306 C CA . GLY B 1 69 ? 6.965 23.484 1.022 1 92.94 69 GLY B CA 1
ATOM 1307 C C . GLY B 1 69 ? 7.648 22.391 0.218 1 92.94 69 GLY B C 1
ATOM 1308 O O . GLY B 1 69 ? 8.875 22.391 0.073 1 92.94 69 GLY B O 1
ATOM 1309 N N . MET B 1 70 ? 6.906 21.5 -0.281 1 91.38 70 MET B N 1
ATOM 1310 C CA . MET B 1 70 ? 7.457 20.344 -0.982 1 91.38 70 MET B CA 1
ATOM 1311 C C . MET B 1 70 ? 7.762 20.688 -2.438 1 91.38 70 MET B C 1
ATOM 1313 O O . MET B 1 70 ? 7.008 21.422 -3.082 1 91.38 70 MET B O 1
ATOM 1317 N N . PRO B 1 71 ? 8.859 20.125 -2.883 1 90.69 71 PRO B N 1
ATOM 1318 C CA . PRO B 1 71 ? 9.133 20.266 -4.312 1 90.69 71 PRO B CA 1
ATOM 1319 C C . PRO B 1 71 ? 8.078 19.609 -5.188 1 90.69 71 PRO B C 1
ATOM 1321 O O . PRO B 1 71 ? 7.355 18.719 -4.727 1 90.69 71 PRO B O 1
ATOM 1324 N N . ALA B 1 72 ? 8.047 20.031 -6.461 1 87.75 72 ALA B N 1
ATOM 1325 C CA . ALA B 1 72 ? 7.047 19.531 -7.402 1 87.75 72 ALA B CA 1
ATOM 1326 C C . ALA B 1 72 ? 7.246 18.031 -7.668 1 87.75 72 ALA B C 1
ATOM 1328 O O . ALA B 1 72 ? 6.297 17.328 -7.992 1 87.75 72 ALA B O 1
ATOM 1329 N N . SER B 1 73 ? 8.414 17.562 -7.426 1 89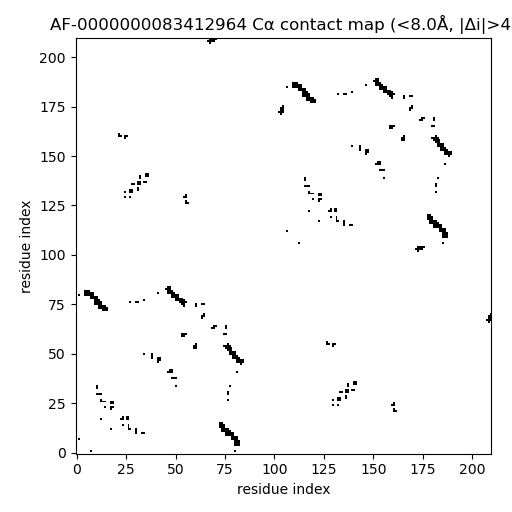.5 73 SER B N 1
ATOM 1330 C CA . SER B 1 73 ? 8.734 16.172 -7.746 1 89.5 73 SER B CA 1
ATOM 1331 C C . SER B 1 73 ? 8.32 15.234 -6.617 1 89.5 73 SER B C 1
ATOM 1333 O O . SER B 1 73 ? 8.312 14.016 -6.789 1 89.5 73 SER B O 1
ATOM 1335 N N . ILE B 1 74 ? 8 15.836 -5.539 1 91.31 74 ILE B N 1
ATOM 1336 C CA . ILE B 1 74 ? 7.617 15.023 -4.387 1 91.31 74 ILE B CA 1
ATOM 1337 C C . ILE B 1 74 ? 6.098 14.961 -4.285 1 91.31 74 ILE B C 1
ATOM 1339 O O . ILE B 1 74 ? 5.422 16 -4.309 1 91.31 74 ILE B O 1
ATOM 1343 N N . MET B 1 75 ? 5.633 13.75 -4.211 1 92.56 75 MET B N 1
ATOM 1344 C CA . MET B 1 75 ? 4.191 13.531 -4.164 1 92.56 75 MET B CA 1
ATOM 1345 C C . MET B 1 75 ? 3.775 12.922 -2.826 1 92.56 75 MET B C 1
ATOM 1347 O O . MET B 1 75 ? 4.191 11.812 -2.49 1 92.56 75 MET B O 1
ATOM 1351 N N . PRO B 1 76 ? 2.98 13.695 -2.1 1 94.56 76 PRO B N 1
ATOM 1352 C CA . PRO B 1 76 ? 2.473 13.109 -0.858 1 94.56 76 PRO B CA 1
ATOM 1353 C C . PRO B 1 76 ? 1.367 12.086 -1.1 1 94.56 76 PRO B C 1
ATOM 1355 O O . PRO B 1 76 ? 0.428 12.352 -1.854 1 94.56 76 PRO B O 1
ATOM 1358 N N . LEU B 1 77 ? 1.516 10.984 -0.539 1 94.94 77 LEU B N 1
ATOM 1359 C CA . LEU B 1 77 ? 0.513 9.938 -0.703 1 94.94 77 LEU B CA 1
ATOM 1360 C C . LEU B 1 77 ? -0.595 10.086 0.336 1 94.94 77 LEU B C 1
ATOM 1362 O O . LEU B 1 77 ? -1.777 9.961 0.01 1 94.94 77 LEU B O 1
ATOM 1366 N N . ALA B 1 78 ? -0.229 10.289 1.557 1 95 78 ALA B N 1
ATOM 1367 C CA . ALA B 1 78 ? -1.17 10.328 2.672 1 95 78 ALA B CA 1
ATOM 1368 C C . ALA B 1 78 ? -0.62 11.164 3.826 1 95 78 ALA B C 1
ATOM 1370 O O . ALA B 1 78 ? 0.561 11.516 3.834 1 95 78 ALA B O 1
ATOM 1371 N N . VAL B 1 79 ? -1.49 11.555 4.668 1 93.69 79 VAL B N 1
ATOM 1372 C CA . VAL B 1 79 ? -1.144 12.102 5.973 1 93.69 79 VAL B CA 1
ATOM 1373 C C . VAL B 1 79 ? -1.537 11.117 7.07 1 93.69 79 VAL B C 1
ATOM 1375 O O . VAL B 1 79 ? -2.684 10.672 7.129 1 93.69 79 VAL B O 1
ATOM 1378 N N . VAL B 1 80 ? -0.573 10.82 7.871 1 93.69 80 VAL B N 1
ATOM 1379 C CA . VAL B 1 80 ? -0.825 9.852 8.93 1 93.69 80 VAL B CA 1
ATOM 1380 C C . VAL B 1 80 ? -0.644 10.516 10.297 1 93.69 80 VAL B C 1
ATOM 1382 O O . VAL B 1 80 ? 0.46 10.531 10.844 1 93.69 80 VAL B O 1
ATOM 1385 N N . PRO B 1 81 ? -1.752 11.016 10.758 1 91.75 81 PRO B N 1
ATOM 1386 C CA . PRO B 1 81 ? -1.673 11.539 12.117 1 91.75 81 PRO B CA 1
ATOM 1387 C C . PRO B 1 81 ? -1.515 10.438 13.164 1 91.75 81 PRO B C 1
ATOM 1389 O O . PRO B 1 81 ? -2.105 9.367 13.031 1 91.75 81 PRO B O 1
ATOM 1392 N N . MET B 1 82 ? -0.695 10.672 14.078 1 88.44 82 MET B N 1
ATOM 1393 C CA . MET B 1 82 ? -0.433 9.719 15.148 1 88.44 82 MET B CA 1
ATOM 1394 C C . MET B 1 82 ? -0.662 10.352 16.516 1 88.44 82 MET B C 1
ATOM 1396 O O . MET B 1 82 ? -0.327 11.516 16.719 1 88.44 82 MET B O 1
ATOM 1400 N N . GLY B 1 83 ? -1.303 9.562 17.422 1 83.94 83 GLY B N 1
ATOM 1401 C CA . GLY B 1 83 ? -1.579 10 18.781 1 83.94 83 GLY B CA 1
ATOM 1402 C C . GLY B 1 83 ? -2.008 8.875 19.703 1 83.94 83 GLY B C 1
ATOM 1403 O O . GLY B 1 83 ? -2.113 7.727 19.281 1 83.94 83 GLY B O 1
ATOM 1404 N N . TYR B 1 84 ? -2.004 9.133 20.953 1 75.94 84 TYR B N 1
ATOM 1405 C CA . TYR B 1 84 ? -2.4 8.117 21.922 1 75.94 84 TYR B CA 1
ATOM 1406 C C . TYR B 1 84 ? -3.918 8.016 22.016 1 75.94 84 TYR B C 1
ATOM 1408 O O . TYR B 1 84 ? -4.605 9.031 22.156 1 75.94 84 TYR B O 1
ATOM 1416 N N . PRO B 1 85 ? -4.332 6.863 21.391 1 64.19 85 PRO B N 1
ATOM 1417 C CA . PRO B 1 85 ? -5.777 6.656 21.297 1 64.19 85 PRO B CA 1
ATOM 1418 C C . PRO B 1 85 ? -6.496 6.898 22.625 1 64.19 85 PRO B C 1
ATOM 1420 O O . PRO B 1 85 ? -5.961 6.574 23.688 1 64.19 85 PRO B O 1
ATOM 1423 N N . ALA B 1 86 ? -7.305 8 22.672 1 58.03 86 ALA B N 1
ATOM 1424 C CA . ALA B 1 86 ? -8.117 8.141 23.875 1 58.03 86 ALA B CA 1
ATOM 1425 C C . ALA B 1 86 ? -9.102 6.98 24.016 1 58.03 86 ALA B C 1
ATOM 1427 O O . ALA B 1 86 ? -9.633 6.734 25.094 1 58.03 86 ALA B O 1
ATOM 1428 N N . GLY B 1 87 ? -9.32 6.223 22.906 1 58.69 87 GLY B N 1
ATOM 1429 C CA . GLY B 1 87 ? -10.289 5.152 23.047 1 58.69 87 GLY B CA 1
ATOM 1430 C C . GLY B 1 87 ? -9.984 3.951 22.172 1 58.69 87 GLY B C 1
ATOM 1431 O O . GLY B 1 87 ? -8.945 3.908 21.516 1 58.69 87 GLY B O 1
ATOM 1432 N N . GLU B 1 88 ? -10.805 2.869 22.453 1 53.94 88 GLU B N 1
ATOM 1433 C CA . GLU B 1 88 ? -10.641 1.579 21.797 1 53.94 88 GLU B CA 1
ATOM 1434 C C . GLU B 1 88 ? -11.086 1.648 20.328 1 53.94 88 GLU B C 1
ATOM 1436 O O . GLU B 1 88 ? -12.172 2.148 20.031 1 53.94 88 GLU B O 1
ATOM 1441 N N . HIS B 1 89 ? -10.312 1.975 19.547 1 56.91 89 HIS B N 1
ATOM 1442 C CA . HIS B 1 89 ? -10.75 1.881 18.156 1 56.91 89 HIS B CA 1
ATOM 1443 C C . HIS B 1 89 ? -10.75 0.435 17.672 1 56.91 89 HIS B C 1
ATOM 1445 O O . HIS B 1 89 ? -9.805 -0.313 17.953 1 56.91 89 HIS B O 1
ATOM 1451 N N . HIS B 1 90 ? -12.023 -0 17.266 1 57.41 90 HIS B N 1
ATOM 1452 C CA . HIS B 1 90 ? -12.148 -1.354 16.75 1 57.41 90 HIS B CA 1
ATOM 1453 C C . HIS B 1 90 ? -12.094 -1.355 15.219 1 57.41 90 HIS B C 1
ATOM 1455 O O . HIS B 1 90 ? -12.766 -0.555 14.57 1 57.41 90 HIS B O 1
ATOM 1461 N N . PRO B 1 91 ? -11.062 -1.998 14.773 1 58.78 91 PRO B N 1
ATOM 1462 C CA . PRO B 1 91 ? -11.07 -2.129 13.312 1 58.78 91 PRO B CA 1
ATOM 1463 C C . PRO B 1 91 ? -12.375 -2.73 12.789 1 58.78 91 PRO B C 1
ATOM 1465 O O . PRO B 1 91 ? -12.992 -3.562 13.461 1 58.78 91 PRO B O 1
ATOM 1468 N N . LYS B 1 92 ? -13.086 -2.027 11.797 1 59.09 92 LYS B N 1
ATOM 1469 C CA . LYS B 1 92 ? -14.234 -2.635 11.133 1 59.09 92 LYS B CA 1
ATOM 1470 C C . LYS B 1 92 ? -13.828 -3.891 10.367 1 59.09 92 LYS B C 1
ATOM 1472 O O . LYS B 1 92 ? -12.758 -3.934 9.758 1 59.09 92 LYS B O 1
ATOM 1477 N N . ASP B 1 93 ? -14.633 -4.984 10.633 1 62.72 93 ASP B N 1
ATOM 1478 C CA . ASP B 1 93 ? -14.398 -6.23 9.914 1 62.72 93 ASP B CA 1
ATOM 1479 C C . ASP B 1 93 ? -14.977 -6.172 8.5 1 62.72 93 ASP B C 1
ATOM 1481 O O . ASP B 1 93 ? -16.188 -6.258 8.32 1 62.72 93 ASP B O 1
ATOM 1485 N N . LYS B 1 94 ? -14.227 -5.926 7.633 1 68.25 94 LYS B N 1
ATOM 1486 C CA . LYS B 1 94 ? -14.695 -5.883 6.25 1 68.25 94 LYS B CA 1
ATOM 1487 C C . LYS B 1 94 ? -14.383 -7.188 5.527 1 68.25 94 LYS B C 1
ATOM 1489 O O . LYS B 1 94 ? -14.305 -7.219 4.297 1 68.25 94 LYS B O 1
ATOM 1494 N N . TRP B 1 95 ? -14.43 -8.195 6.367 1 71.06 95 TRP B N 1
ATOM 1495 C CA . TRP B 1 95 ? -14.125 -9.5 5.797 1 71.06 95 TRP B CA 1
ATOM 1496 C C . TRP B 1 95 ? -15.289 -10.023 4.965 1 71.06 95 TRP B C 1
ATOM 1498 O O . TRP B 1 95 ? -16.406 -10.18 5.477 1 71.06 95 TRP B O 1
ATOM 1508 N N . LYS B 1 96 ? -15.094 -10.172 3.641 1 77.62 96 LYS B N 1
ATOM 1509 C CA . LYS B 1 96 ? -16.062 -10.766 2.723 1 77.62 96 LYS B CA 1
ATOM 1510 C C . LYS B 1 96 ? -15.484 -12.008 2.051 1 77.62 96 LYS B C 1
ATOM 1512 O O . LYS B 1 96 ? -14.758 -11.906 1.059 1 77.62 96 LYS B O 1
ATOM 1517 N N . PRO B 1 97 ? -15.945 -13.219 2.52 1 78.94 97 PRO B N 1
ATOM 1518 C CA . PRO B 1 97 ? -15.422 -14.469 1.955 1 78.94 97 PRO B CA 1
ATOM 1519 C C . PRO B 1 97 ? -15.68 -14.586 0.456 1 78.94 97 PRO B C 1
ATOM 1521 O O . PRO B 1 97 ? -14.969 -15.312 -0.241 1 78.94 97 PRO B O 1
ATOM 1524 N N . GLU B 1 98 ? -16.688 -13.883 -0.013 1 81 98 GLU B N 1
ATOM 1525 C CA . GLU B 1 98 ? -17.047 -13.953 -1.429 1 81 98 GLU B CA 1
ATOM 1526 C C . GLU B 1 98 ? -15.945 -13.352 -2.299 1 81 98 GLU B C 1
ATOM 1528 O O . GLU B 1 98 ? -15.906 -13.586 -3.51 1 81 98 GLU B O 1
ATOM 1533 N N . ASN B 1 99 ? -15.125 -12.617 -1.601 1 81.81 99 ASN B N 1
ATOM 1534 C CA . ASN B 1 99 ? -14.047 -11.977 -2.34 1 81.81 99 ASN B CA 1
ATOM 1535 C C . ASN B 1 99 ? -12.836 -12.898 -2.479 1 81.81 99 ASN B C 1
ATOM 1537 O O . ASN B 1 99 ? -11.852 -12.539 -3.127 1 81.81 99 ASN B O 1
ATOM 1541 N N . ILE B 1 100 ? -12.992 -14.078 -1.885 1 83.44 100 ILE B N 1
ATOM 1542 C CA . ILE B 1 100 ? -11.883 -15.023 -1.917 1 83.44 100 ILE B CA 1
ATOM 1543 C C . ILE B 1 100 ? -12.164 -16.109 -2.953 1 83.44 100 ILE B C 1
ATOM 1545 O O . ILE B 1 100 ? -13.25 -16.703 -2.965 1 83.44 100 ILE B O 1
ATOM 1549 N N . HIS B 1 101 ? -11.305 -16.25 -3.879 1 86 101 HIS B N 1
ATOM 1550 C CA . HIS B 1 101 ? -11.383 -17.312 -4.891 1 86 101 HIS B CA 1
ATOM 1551 C C . HIS B 1 101 ? -10.188 -18.25 -4.797 1 86 101 HIS B C 1
ATOM 1553 O O . HIS B 1 101 ? -9.062 -17.812 -4.555 1 86 101 HIS B O 1
ATOM 1559 N N . TYR B 1 102 ? -10.516 -19.531 -4.957 1 85.62 102 TYR B N 1
ATOM 1560 C CA . TYR B 1 102 ? -9.469 -20.547 -4.867 1 85.62 102 TYR B CA 1
ATOM 1561 C C . TYR B 1 102 ? -9.188 -21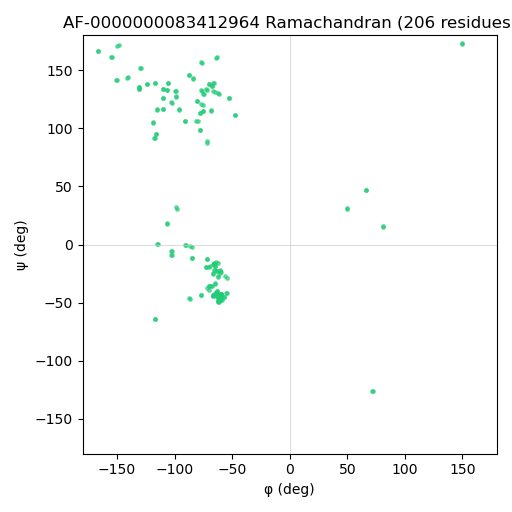.172 -6.23 1 85.62 102 TYR B C 1
ATOM 1563 O O . TYR B 1 102 ? -10.117 -21.562 -6.945 1 85.62 102 TYR B O 1
ATOM 1571 N N . ASN B 1 103 ? -7.926 -21.266 -6.488 1 84.69 103 ASN B N 1
ATOM 1572 C CA . ASN B 1 103 ? -7.438 -21.891 -7.707 1 84.69 103 ASN B CA 1
ATOM 1573 C C . ASN B 1 103 ? -8.148 -21.344 -8.945 1 84.69 103 ASN B C 1
ATOM 1575 O O . ASN B 1 103 ? -8.477 -22.094 -9.859 1 84.69 103 ASN B O 1
ATOM 1579 N N . GLY B 1 104 ? -8.477 -20.234 -8.867 1 80.75 104 GLY B N 1
ATOM 1580 C CA . GLY B 1 104 ? -9.188 -19.578 -9.945 1 80.75 104 GLY B CA 1
ATOM 1581 C C . GLY B 1 104 ? -10.133 -18.484 -9.461 1 80.75 104 GLY B C 1
ATOM 1582 O O . GLY B 1 104 ? -10.211 -18.219 -8.258 1 80.75 104 GLY B O 1
ATOM 1583 N N . TRP B 1 105 ? -10.633 -17.812 -10.469 1 80.5 105 TRP B N 1
ATOM 1584 C CA . TRP B 1 105 ? -11.609 -16.781 -10.117 1 80.5 105 TRP B CA 1
ATOM 1585 C C . TRP B 1 105 ? -13.008 -17.391 -9.992 1 80.5 105 T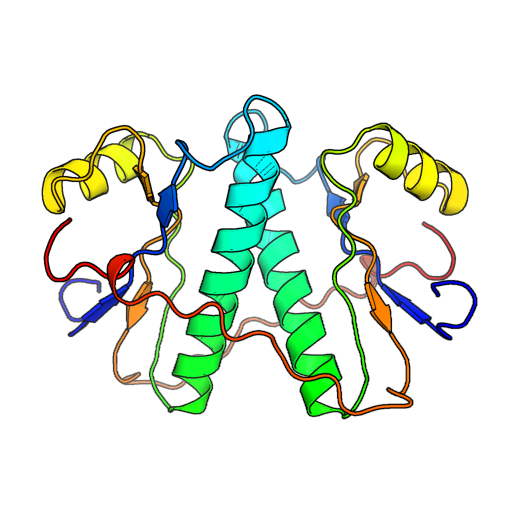RP B C 1
ATOM 1587 O O . TRP B 1 105 ? -13.414 -18.203 -10.82 1 80.5 105 TRP B O 1
#

Nearest PDB structures (foldseek):
  3kwk-assembly1_A-2  TM=9.624E-01  e=8.356E-10  Bacteroides thetaiotaomicron VPI-5482
  3m5k-assembly1_B  TM=9.567E-01  e=1.019E-09  Parabacteroides distasonis ATCC 8503
  3e10-assembly1_A  TM=9.010E-01  e=1.352E-07  Clostridium acetobutylicum
  7rzl-assembly1_A  TM=7.252E-01  e=4.358E-02  Haemophilus influenzae R2846
  7t33-assembly1_B  TM=7.364E-01  e=6.063E-02  Haemophilus influenzae Rd KW20

Secondary structure (DSSP, 8-state):
--TT-SEEE--EEETTTSPSGGGHHHHHHHHHHHHHHHHHHHHHTT-EE--EE-TT-HHHHHHHHHHHT--TTEEE-EEEEEE--SS---------GGG--SS--/--TT-SEEE--EEETTTSPSGGGHHHHHHHHHHHHHHHHHHHHHTT-EE--EE-TT-HHHHHHHHHHHT--TTEEE-EEEEEE--SS-PPPP----GGG--SS--

Solvent-accessible surface area (backbone atoms only — not comparable to full-atom values): 11919 Å² total; per-residue (Å²): 113,68,86,72,29,87,42,68,48,63,50,58,34,53,53,83,77,34,47,71,76,64,34,47,54,50,44,47,31,52,42,26,26,52,49,41,52,49,43,51,50,31,48,75,70,63,30,34,58,46,90,36,82,22,52,69,43,60,68,49,38,50,50,53,30,63,75,30,58,47,56,89,49,48,41,51,43,32,42,30,39,29,38,72,56,92,61,88,78,74,82,82,84,79,81,54,74,86,75,60,60,74,99,30,99,113,68,86,70,31,87,40,69,48,64,50,58,33,52,52,82,77,35,48,71,74,66,33,48,52,50,45,48,30,52,40,26,27,51,48,40,51,50,43,52,50,32,47,75,72,64,31,34,58,45,90,37,82,22,50,70,44,61,70,48,36,51,50,52,31,64,77,30,57,47,56,91,50,50,40,52,43,31,43,30,39,29,38,71,56,91,60,87,77,73,82,79,83,77,81,56,73,86,76,61,61,74,100,28,98